Protein AF-A0AAD9N541-F1 (afdb_monomer)

Mean predicted aligned error: 19.34 Å

Solvent-accessible surface area (backbone atoms only — not comparable to full-atom values): 17082 Å² total; per-residue (Å²): 142,78,88,78,78,79,75,79,78,73,80,80,77,72,78,78,79,75,81,72,79,70,76,77,74,76,75,70,77,71,76,76,74,81,72,77,86,67,66,79,88,70,63,80,90,62,65,78,83,82,68,76,91,78,82,87,81,76,85,66,78,51,77,50,99,81,79,49,85,47,84,71,78,71,86,84,58,98,68,83,70,97,59,83,75,56,67,65,58,56,51,49,50,51,46,53,57,47,53,36,58,74,70,66,59,82,69,97,60,98,43,72,70,60,51,48,55,53,51,53,53,49,49,58,48,42,69,72,38,69,94,53,23,70,61,53,51,51,55,50,48,55,54,52,52,51,53,51,50,52,51,50,54,55,58,59,49,50,60,54,53,52,51,49,53,52,53,49,53,52,49,52,52,51,52,51,53,51,53,53,49,52,55,50,52,52,52,53,52,50,54,51,50,52,53,51,52,52,50,52,53,51,54,50,51,54,48,54,53,51,53,52,50,51,51,51,52,51,52,53,51,51,51,54,52,50,52,55,48,52,51,49,52,52,51,51,51,49,52,50,52,51,51,53,51,50,50,54,50,49,52,51,50,51,52,52,51,51,53,55,47,50,56,52,49,66,74,64,39,74,67,63,59,57,74,75,57,126

Secondary structure (DSSP, 8-state):
--------PPP----------------------------TTSSGGGS---S-S--------EEPTTS-EEPPPGGGS----SSPPPHHHHHHHHHHHHHHHHTT--S-S--HHHHHHHHHHHHHHHHH-TTTHHHHHHHHHHHHHHHHHHHHHHHHHHHHHHHHHHHHHHHHHHHHHHHHHHHHHHHHHHHHHHHHHHHHHHHHHHHHHHHHHHHHHHHHHHHHHHHHHHHHHHHHHHHHHHHHHHHHHHHHHHHHHHHHHHHHHHHH-TTHHHHS--

pLDDT: mean 74.96, std 24.14, range [30.0, 98.56]

Radius of gyration: 66.93 Å; Cα contacts (8 Å, |Δi|>4): 40; chains: 1; bounding box: 133×37×188 Å

Structure (mmCIF, N/CA/C/O backbone):
data_AF-A0AAD9N541-F1
#
_entry.id   AF-A0AAD9N541-F1
#
loop_
_atom_site.group_PDB
_atom_site.id
_atom_site.type_symbol
_atom_site.label_atom_id
_atom_site.label_alt_id
_atom_site.label_comp_id
_atom_site.label_asym_id
_atom_site.label_entity_id
_atom_site.label_seq_id
_atom_site.pdbx_PDB_ins_code
_atom_site.Cartn_x
_atom_site.Cartn_y
_atom_site.Cartn_z
_atom_site.occupancy
_atom_site.B_iso_or_equiv
_atom_site.auth_seq_id
_atom_site.auth_comp_id
_atom_site.auth_asym_id
_atom_site.auth_atom_id
_atom_site.pdbx_PDB_model_num
ATOM 1 N N . MET A 1 1 ? 26.185 -13.182 -30.820 1.00 44.12 1 MET A N 1
ATOM 2 C CA . MET A 1 1 ? 26.029 -14.025 -29.612 1.00 44.12 1 MET A CA 1
ATOM 3 C C . MET A 1 1 ? 26.556 -13.253 -28.412 1.00 44.12 1 MET A C 1
ATOM 5 O O . MET A 1 1 ? 27.762 -13.201 -28.233 1.00 44.12 1 MET A O 1
ATOM 9 N N . SER A 1 2 ? 25.691 -12.599 -27.634 1.00 40.66 2 SER A N 1
ATOM 10 C CA . SER A 1 2 ? 26.110 -11.902 -26.411 1.00 40.66 2 SER A CA 1
ATOM 11 C C . SER A 1 2 ? 25.122 -12.240 -25.301 1.00 40.66 2 SER A C 1
ATOM 13 O O . SER A 1 2 ? 23.935 -11.932 -25.396 1.00 40.66 2 SER A O 1
ATOM 15 N N . GLN A 1 3 ? 25.595 -12.999 -24.313 1.00 42.50 3 GLN A N 1
ATOM 16 C CA . GLN A 1 3 ? 24.794 -13.505 -23.205 1.00 42.50 3 GLN A CA 1
ATOM 17 C C . GLN A 1 3 ? 24.546 -12.376 -22.200 1.00 42.50 3 GLN A C 1
ATOM 19 O O . GLN A 1 3 ? 25.386 -12.088 -21.350 1.00 42.50 3 GLN A O 1
ATOM 24 N N . PHE A 1 4 ? 23.373 -11.747 -22.271 1.00 42.41 4 PHE A N 1
ATOM 25 C CA . PHE A 1 4 ? 22.875 -10.922 -21.174 1.00 42.41 4 PHE A CA 1
ATOM 26 C C . PHE A 1 4 ? 22.402 -11.840 -20.044 1.00 42.41 4 PHE A C 1
ATOM 28 O O . PHE A 1 4 ? 21.334 -12.449 -20.102 1.00 42.41 4 PHE A O 1
ATOM 35 N N . GLY A 1 5 ? 23.239 -11.961 -19.014 1.00 41.56 5 GLY A N 1
ATOM 36 C CA . GLY A 1 5 ? 22.925 -12.686 -17.791 1.00 41.56 5 GLY A CA 1
ATOM 37 C C . GLY A 1 5 ? 21.715 -12.073 -17.089 1.00 41.56 5 GLY A C 1
ATOM 38 O O . GLY A 1 5 ? 21.820 -11.040 -16.427 1.00 41.56 5 GLY A O 1
ATOM 39 N N . MET A 1 6 ? 20.565 -12.738 -17.205 1.00 40.94 6 MET A N 1
ATOM 40 C CA . MET A 1 6 ? 19.389 -12.466 -16.388 1.00 40.94 6 MET A CA 1
ATOM 41 C C . MET A 1 6 ? 19.711 -12.773 -14.923 1.00 40.94 6 MET A C 1
ATOM 43 O O . MET A 1 6 ? 19.681 -13.921 -14.476 1.00 40.94 6 MET A O 1
ATOM 47 N N . LYS A 1 7 ? 20.017 -11.732 -14.148 1.00 50.56 7 LYS A N 1
ATOM 48 C CA . LYS A 1 7 ? 20.034 -11.818 -12.687 1.00 50.56 7 LYS A CA 1
ATOM 49 C C . LYS A 1 7 ? 18.595 -12.060 -12.226 1.00 50.56 7 LYS A C 1
ATOM 51 O O . LYS A 1 7 ? 17.776 -11.147 -12.247 1.00 50.56 7 LYS A O 1
ATOM 56 N N . LYS A 1 8 ? 18.287 -13.302 -11.830 1.00 48.09 8 LYS A N 1
ATOM 57 C CA . LYS A 1 8 ? 17.043 -13.662 -11.131 1.00 48.09 8 LYS A CA 1
ATOM 58 C C . LYS A 1 8 ? 16.878 -12.738 -9.923 1.00 48.09 8 LYS A C 1
ATOM 60 O O . LYS A 1 8 ? 17.626 -12.847 -8.951 1.00 48.09 8 LYS A O 1
ATOM 65 N N . LEU A 1 9 ? 15.905 -11.833 -9.999 1.00 42.62 9 LEU A N 1
ATOM 66 C CA . LEU A 1 9 ? 15.431 -11.067 -8.854 1.00 42.62 9 LEU A CA 1
ATOM 67 C C . LEU A 1 9 ? 14.933 -12.070 -7.812 1.00 42.62 9 LEU A C 1
ATOM 69 O O . LEU A 1 9 ? 14.036 -12.871 -8.082 1.00 42.62 9 LEU A O 1
ATOM 73 N N . ARG A 1 10 ? 15.570 -12.076 -6.638 1.00 43.19 10 ARG A N 1
ATOM 74 C CA . ARG A 1 10 ? 15.061 -12.829 -5.492 1.00 43.19 10 ARG A CA 1
ATOM 75 C C . ARG A 1 10 ? 13.715 -12.216 -5.101 1.00 43.19 10 ARG A C 1
ATOM 77 O O . ARG A 1 10 ? 13.631 -10.988 -5.046 1.00 43.19 10 ARG A O 1
ATOM 84 N N . PRO A 1 11 ? 12.690 -13.024 -4.799 1.00 40.84 11 PRO A N 1
ATOM 85 C CA . PRO A 1 11 ? 11.483 -12.495 -4.193 1.00 40.84 11 PRO A CA 1
ATOM 86 C C . PRO A 1 11 ? 11.878 -11.862 -2.857 1.00 40.84 11 PRO A C 1
ATOM 88 O O . PRO A 1 11 ? 12.484 -12.513 -2.002 1.00 40.84 11 PRO A O 1
ATOM 91 N N . VAL A 1 12 ? 11.585 -10.570 -2.701 1.00 43.41 12 VAL A N 1
ATOM 92 C CA . VAL A 1 12 ? 11.635 -9.912 -1.398 1.00 43.41 12 VAL A CA 1
ATOM 93 C C . VAL A 1 12 ? 10.582 -10.611 -0.552 1.00 43.41 12 VAL A C 1
ATOM 95 O O . VAL A 1 12 ? 9.385 -10.470 -0.779 1.00 43.41 12 VAL A O 1
ATOM 98 N N . SER A 1 13 ? 11.063 -11.449 0.360 1.00 37.09 13 SER A N 1
ATOM 99 C CA . SER A 1 13 ? 10.275 -12.112 1.386 1.00 37.09 13 SER A CA 1
ATOM 100 C C . SER A 1 13 ? 9.495 -11.049 2.151 1.00 37.09 13 SER A C 1
ATOM 102 O O . SER A 1 13 ? 10.064 -10.349 2.988 1.00 37.09 13 SER A O 1
ATOM 104 N N . CYS A 1 14 ? 8.198 -10.926 1.870 1.00 38.44 14 CYS A N 1
ATOM 105 C CA . CYS A 1 14 ? 7.282 -10.221 2.752 1.00 38.44 14 CYS A CA 1
ATOM 106 C C . CYS A 1 14 ? 7.421 -10.844 4.149 1.00 38.44 14 CYS A C 1
ATOM 108 O O . CYS A 1 14 ? 7.335 -12.072 4.263 1.00 38.44 14 CYS A O 1
ATOM 110 N N . PRO A 1 15 ? 7.650 -10.061 5.215 1.00 39.31 15 PRO A N 1
ATOM 111 C CA . PRO A 1 15 ? 7.493 -10.601 6.548 1.00 39.31 15 PRO A CA 1
ATOM 112 C C . PRO A 1 15 ? 6.027 -11.008 6.659 1.00 39.31 15 PRO A C 1
ATOM 114 O O . PRO A 1 15 ? 5.133 -10.178 6.500 1.00 39.31 15 PRO A O 1
ATOM 117 N N . ALA A 1 16 ? 5.781 -12.303 6.851 1.00 35.75 16 ALA A N 1
ATOM 118 C CA . ALA A 1 16 ? 4.464 -12.798 7.189 1.00 35.75 16 ALA A CA 1
ATOM 119 C C . ALA A 1 16 ? 4.023 -12.049 8.448 1.00 35.75 16 ALA A C 1
ATOM 121 O O . ALA A 1 16 ? 4.534 -12.300 9.542 1.00 35.75 16 ALA A O 1
ATOM 122 N N . SER A 1 17 ? 3.115 -11.088 8.286 1.00 35.12 17 SER A N 1
ATOM 123 C CA . SER A 1 17 ? 2.417 -10.449 9.389 1.00 35.12 17 SER A CA 1
ATOM 124 C C . SER A 1 17 ? 1.568 -11.543 10.018 1.00 35.12 17 SER A C 1
ATOM 126 O O . SER A 1 17 ? 0.424 -11.777 9.636 1.00 35.12 17 SER A O 1
ATOM 128 N N . SER A 1 18 ? 2.167 -12.282 10.951 1.00 33.25 18 SER A N 1
ATOM 129 C CA . SER A 1 18 ? 1.434 -13.103 11.893 1.00 33.25 18 SER A CA 1
ATOM 130 C C . SER A 1 18 ? 0.545 -12.135 12.659 1.00 33.25 18 SER A C 1
ATOM 132 O O . SER A 1 18 ? 0.979 -11.482 13.609 1.00 33.25 18 SER A O 1
ATOM 134 N N . VAL A 1 19 ? -0.698 -11.991 12.198 1.00 34.59 19 VAL A N 1
ATOM 135 C CA . VAL A 1 19 ? -1.784 -11.441 12.998 1.00 34.59 19 VAL A CA 1
ATOM 136 C C . VAL A 1 19 ? -1.990 -12.455 14.108 1.00 34.59 19 VAL A C 1
ATOM 138 O O . VAL A 1 19 ? -2.788 -13.384 14.023 1.00 34.59 19 VAL A O 1
ATOM 141 N N . ARG A 1 20 ? -1.157 -12.323 15.137 1.00 30.00 20 ARG A N 1
ATOM 142 C CA . ARG A 1 20 ? -1.325 -12.997 16.404 1.00 30.00 20 ARG A CA 1
ATOM 143 C C . ARG A 1 20 ? -2.554 -12.341 17.004 1.00 30.00 20 ARG A C 1
ATOM 145 O O . ARG A 1 20 ? -2.455 -11.281 17.618 1.00 30.00 20 ARG A O 1
ATOM 152 N N . THR A 1 21 ? -3.713 -12.948 16.784 1.00 35.91 21 THR A N 1
ATOM 153 C CA . THR A 1 21 ? -4.884 -12.759 17.629 1.00 35.91 21 THR A CA 1
ATOM 154 C C . THR A 1 21 ? -4.437 -13.081 19.048 1.00 35.91 21 THR A C 1
ATOM 156 O O . THR A 1 21 ? -4.446 -14.224 19.500 1.00 35.91 21 THR A O 1
ATOM 159 N N . ARG A 1 22 ? -3.951 -12.059 19.760 1.00 31.31 22 ARG A N 1
ATOM 160 C CA . ARG A 1 22 ? -3.910 -12.082 21.211 1.00 31.31 22 ARG A CA 1
ATOM 161 C C . ARG A 1 22 ? -5.372 -12.113 21.609 1.00 31.31 22 ARG A C 1
ATOM 163 O O . ARG A 1 22 ? -6.028 -11.078 21.650 1.00 31.31 22 ARG A O 1
ATOM 170 N N . ALA A 1 23 ? -5.878 -13.320 21.842 1.00 33.66 23 ALA A N 1
ATOM 171 C CA . ALA A 1 23 ? -6.981 -13.508 22.755 1.00 33.66 23 ALA A CA 1
ATOM 172 C C . ALA A 1 23 ? -6.584 -12.742 24.019 1.00 33.66 23 ALA A C 1
ATOM 174 O O . ALA A 1 23 ? -5.661 -13.134 24.734 1.00 33.66 23 ALA A O 1
ATOM 175 N N . SER A 1 24 ? -7.184 -11.566 24.190 1.00 36.06 24 SER A N 1
ATOM 176 C CA . SER A 1 24 ? -7.081 -10.774 25.399 1.00 36.06 24 SER A CA 1
ATOM 177 C C . SER A 1 24 ? -7.848 -11.551 26.452 1.00 36.06 24 SER A C 1
ATOM 179 O O . SER A 1 24 ? -9.031 -11.321 26.688 1.00 36.06 24 SER A O 1
ATOM 181 N N . THR A 1 25 ? -7.187 -12.545 27.039 1.00 35.88 25 THR A N 1
ATOM 182 C CA . THR A 1 25 ? -7.547 -13.048 28.351 1.00 35.88 25 THR A CA 1
ATOM 183 C C . THR A 1 25 ? -7.360 -11.864 29.279 1.00 35.88 25 THR A C 1
ATOM 185 O O . THR A 1 25 ? -6.261 -11.593 29.759 1.00 35.88 25 THR A O 1
ATOM 188 N N . TYR A 1 26 ? -8.438 -11.103 29.467 1.00 40.72 26 TYR A N 1
ATOM 189 C CA . TYR A 1 26 ? -8.585 -10.226 30.610 1.00 40.72 26 TYR A CA 1
ATOM 190 C C . TYR A 1 26 ? -8.372 -11.115 31.829 1.00 40.72 26 TYR A C 1
ATOM 192 O O . TYR A 1 26 ? -9.242 -11.891 32.224 1.00 40.72 26 TYR A O 1
ATOM 200 N N . GLY A 1 27 ? -7.148 -11.084 32.349 1.00 34.09 27 GLY A N 1
ATOM 201 C CA . GLY A 1 27 ? -6.817 -11.650 33.634 1.00 34.09 27 GLY A CA 1
ATOM 202 C C . GLY A 1 27 ? -7.559 -10.820 34.658 1.00 34.09 27 GLY A C 1
ATOM 203 O O . GLY A 1 27 ? -7.019 -9.849 35.174 1.00 34.09 27 GLY A O 1
ATOM 204 N N . TYR A 1 28 ? -8.811 -11.181 34.923 1.00 38.12 28 TYR A N 1
ATOM 205 C CA . TYR A 1 28 ? -9.426 -10.851 36.190 1.00 38.12 28 TYR A CA 1
ATOM 206 C C . TYR A 1 28 ? -8.468 -11.384 37.250 1.00 38.12 28 TYR A C 1
ATOM 208 O O . TYR A 1 28 ? -8.253 -12.597 37.344 1.00 38.12 28 TYR A O 1
ATOM 216 N N . SER A 1 29 ? -7.825 -10.476 37.985 1.00 43.06 29 SER A N 1
ATOM 217 C CA . SER A 1 29 ? -7.093 -10.831 39.191 1.00 43.06 29 SER A CA 1
ATOM 218 C C . SER A 1 29 ? -8.030 -11.692 40.022 1.00 43.06 29 SER A C 1
ATOM 220 O O . SER A 1 29 ? -9.082 -11.220 40.456 1.00 43.06 29 SER A O 1
ATOM 222 N N . LYS A 1 30 ? -7.691 -12.979 40.176 1.00 44.50 30 LYS A N 1
ATOM 223 C CA . LYS A 1 30 ? -8.394 -13.860 41.106 1.00 44.50 30 LYS A CA 1
ATOM 224 C C . LYS A 1 30 ? -8.482 -13.097 42.427 1.00 44.50 30 LYS A C 1
ATOM 226 O O . LYS A 1 30 ? -7.423 -12.668 42.896 1.00 44.50 30 LYS A O 1
ATOM 231 N N . PRO A 1 31 ? -9.674 -12.909 43.021 1.00 46.62 31 PRO A N 1
ATOM 2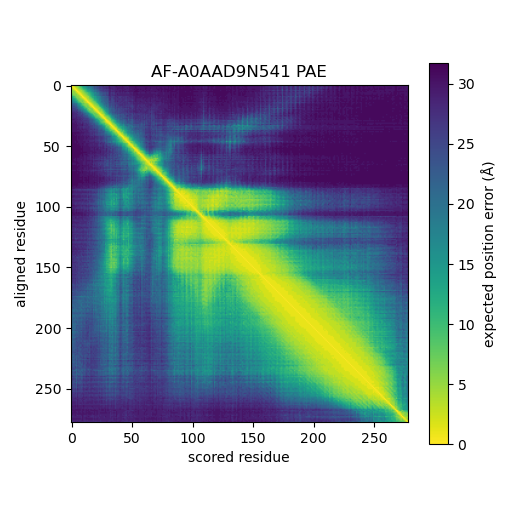32 C CA . PRO A 1 31 ? -9.745 -12.355 44.358 1.00 46.62 31 PRO A CA 1
ATOM 233 C C . PRO A 1 31 ? -8.862 -13.243 45.231 1.00 46.62 31 PRO A C 1
ATOM 235 O O . PRO A 1 31 ? -9.048 -14.468 45.287 1.00 46.62 31 PRO A O 1
ATOM 238 N N . GLY A 1 32 ? -7.814 -12.635 45.795 1.00 47.78 32 GLY A N 1
ATOM 239 C CA . GLY A 1 32 ? -6.946 -13.295 46.754 1.00 47.78 32 GLY A CA 1
ATOM 240 C C . GLY A 1 32 ? -7.868 -13.910 47.785 1.00 47.78 32 GLY A C 1
ATOM 241 O O . GLY A 1 32 ? -8.657 -13.195 48.399 1.00 47.78 32 GLY A O 1
ATOM 242 N N . HIS A 1 33 ? -7.873 -15.241 47.863 1.00 48.88 33 HIS A N 1
ATOM 243 C CA . HIS A 1 33 ? -8.741 -15.938 48.794 1.00 48.88 33 HIS A CA 1
ATOM 244 C C . HIS A 1 33 ? -8.412 -15.377 50.169 1.00 48.88 33 HIS A C 1
ATOM 246 O O . HIS A 1 33 ? -7.276 -15.516 50.631 1.00 48.88 33 HIS A O 1
ATOM 252 N N . LEU A 1 34 ? -9.386 -14.707 50.786 1.00 45.31 34 LEU A N 1
ATOM 253 C CA . LEU A 1 34 ? -9.361 -14.437 52.209 1.00 45.31 34 LEU A CA 1
ATOM 254 C C . LEU A 1 34 ? -9.122 -15.802 52.852 1.00 45.31 34 LEU A C 1
ATOM 256 O O . LEU A 1 34 ? -9.994 -16.664 52.822 1.00 45.31 34 LEU A O 1
ATOM 260 N N . LYS A 1 35 ? -7.903 -16.048 53.333 1.00 49.72 35 LYS A N 1
ATOM 261 C CA . LYS A 1 35 ? -7.670 -17.087 54.324 1.00 49.72 35 LYS A CA 1
ATOM 262 C C . LYS A 1 35 ? -8.138 -16.439 55.614 1.00 49.72 35 LYS A C 1
ATOM 264 O O . LYS A 1 35 ? -7.408 -15.582 56.115 1.00 49.72 35 LYS A O 1
ATOM 269 N N . PRO A 1 36 ? -9.348 -16.731 56.115 1.00 45.41 36 PRO A N 1
ATOM 270 C CA . PRO A 1 36 ? -9.697 -16.226 57.420 1.00 45.41 36 PRO A CA 1
ATOM 271 C C . PRO A 1 36 ? -8.675 -16.833 58.384 1.00 45.41 36 PRO A C 1
ATOM 273 O O . PRO A 1 36 ? -8.546 -18.055 58.475 1.00 45.41 36 PRO A O 1
ATOM 276 N N . TYR A 1 37 ? -7.891 -15.990 59.054 1.00 41.69 37 TYR A N 1
ATOM 277 C CA . TYR A 1 37 ? -7.137 -16.412 60.227 1.00 41.69 37 TYR A CA 1
ATOM 278 C C . TYR A 1 37 ? -8.171 -16.630 61.337 1.00 41.69 37 TYR A C 1
ATOM 280 O O . TYR A 1 37 ? -8.387 -15.784 62.197 1.00 41.69 37 TYR A O 1
ATOM 288 N N . LEU A 1 38 ? -8.926 -17.722 61.220 1.00 44.47 38 LEU A N 1
ATOM 289 C CA . LEU A 1 38 ? -9.794 -18.219 62.270 1.00 44.47 38 LEU A CA 1
ATOM 290 C C . LEU A 1 38 ? -8.908 -19.077 63.152 1.00 44.47 38 LEU A C 1
ATOM 292 O O . LEU A 1 38 ? -8.668 -20.252 62.862 1.00 44.47 38 LEU A O 1
ATOM 296 N N . ASP A 1 39 ? -8.412 -18.461 64.218 1.00 40.69 39 ASP A N 1
ATOM 297 C CA . ASP A 1 39 ? -7.888 -19.179 65.368 1.00 40.69 39 ASP A CA 1
ATOM 298 C C . ASP A 1 39 ? -9.052 -19.986 65.969 1.00 40.69 39 ASP A C 1
ATOM 300 O O . ASP A 1 39 ? -9.820 -19.529 66.815 1.00 40.69 39 ASP A O 1
ATOM 304 N N . SER A 1 40 ? -9.277 -21.173 65.403 1.00 45.25 40 SER A N 1
ATOM 305 C CA . SER A 1 40 ? -10.478 -21.984 65.627 1.00 45.25 40 SER A CA 1
ATOM 306 C C . SER A 1 40 ? -10.530 -22.567 67.045 1.00 45.25 40 SER A C 1
ATOM 308 O O . SER A 1 40 ? -11.517 -23.194 67.412 1.00 45.25 40 SER A O 1
ATOM 310 N N . SER A 1 41 ? -9.500 -22.341 67.869 1.00 43.84 41 SER A N 1
ATOM 311 C CA . SER A 1 41 ? -9.488 -22.723 69.284 1.00 43.84 41 SER A CA 1
ATOM 312 C C . SER A 1 41 ? -10.053 -21.665 70.234 1.00 43.84 41 SER A C 1
ATOM 314 O O . SER A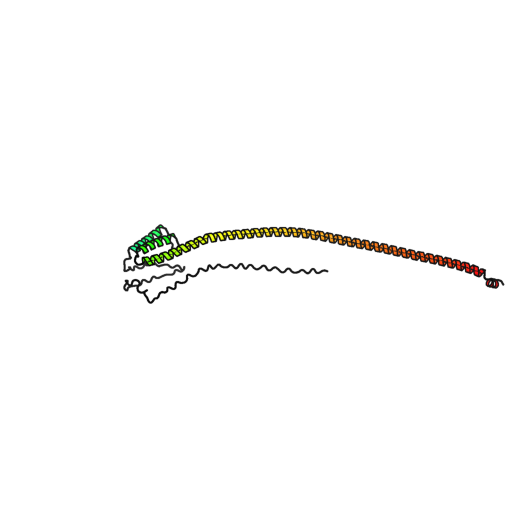 1 41 ? -10.251 -21.964 71.410 1.00 43.84 41 SER A O 1
ATOM 316 N N . ALA A 1 42 ? -10.343 -20.448 69.766 1.00 47.81 42 ALA A N 1
ATOM 317 C CA . ALA A 1 42 ? -10.813 -19.369 70.629 1.00 47.81 42 ALA A CA 1
ATOM 318 C C . ALA A 1 42 ? -12.074 -18.690 70.072 1.00 47.81 42 ALA A C 1
ATOM 320 O O . ALA A 1 42 ? -12.036 -17.572 69.572 1.00 47.81 42 ALA A O 1
ATOM 321 N N . GLY A 1 43 ? -13.231 -19.341 70.234 1.00 45.75 43 GLY A N 1
ATOM 322 C CA . GLY A 1 43 ? -14.475 -18.587 70.444 1.00 45.75 43 GLY A CA 1
ATOM 323 C C . GLY A 1 43 ? -15.536 -18.571 69.342 1.00 45.75 43 GLY A C 1
ATOM 324 O O . GLY A 1 43 ? -16.474 -17.791 69.477 1.00 45.75 43 GLY A O 1
ATOM 325 N N . LEU A 1 44 ? -15.485 -19.436 68.320 1.00 44.03 44 LEU A N 1
ATOM 326 C CA . LEU A 1 44 ? -16.658 -19.632 67.443 1.00 44.03 44 LEU A CA 1
ATOM 327 C C . LEU A 1 44 ? -17.789 -20.434 68.119 1.00 44.03 44 LEU A C 1
ATOM 329 O O . LEU A 1 44 ? -18.948 -20.295 67.747 1.00 44.03 44 LEU A O 1
ATOM 333 N N . ASP A 1 45 ? -17.466 -21.195 69.168 1.00 47.09 45 ASP A N 1
ATOM 334 C CA . ASP A 1 45 ? -18.407 -22.002 69.966 1.00 47.09 45 ASP A CA 1
ATOM 335 C C . ASP A 1 45 ? -19.231 -21.186 70.987 1.00 47.09 45 ASP A C 1
ATOM 337 O O . ASP A 1 45 ? -19.928 -21.737 71.837 1.00 47.09 45 ASP A O 1
ATOM 341 N N . LYS A 1 46 ? -19.135 -19.850 70.956 1.00 52.09 46 LYS A N 1
ATOM 342 C CA . LYS A 1 46 ? -19.808 -18.950 71.914 1.00 52.09 46 LYS A CA 1
ATOM 343 C C . LYS A 1 46 ? -20.598 -17.832 71.231 1.00 52.09 46 LYS A C 1
ATOM 345 O O . LYS A 1 46 ? -20.761 -16.750 71.789 1.00 52.09 46 LYS A O 1
ATOM 350 N N . TRP A 1 47 ? -21.112 -18.099 70.035 1.00 39.53 47 TRP A N 1
ATOM 351 C CA . TRP A 1 47 ? -22.124 -17.272 69.372 1.00 39.53 47 TRP A CA 1
ATOM 352 C C . TRP A 1 47 ? -23.522 -17.815 69.720 1.00 39.53 47 TRP A C 1
ATOM 354 O O . TRP A 1 47 ? -23.707 -19.028 69.728 1.00 39.53 47 TRP A O 1
ATOM 364 N N . PRO A 1 48 ? -24.497 -16.955 70.060 1.00 43.28 48 PRO A N 1
ATOM 365 C CA . PRO A 1 48 ? -25.025 -16.975 71.427 1.00 43.28 48 PRO A CA 1
ATOM 366 C C . PRO A 1 48 ? -25.540 -18.373 71.840 1.00 43.28 48 PRO A C 1
ATOM 368 O O . PRO A 1 48 ? -26.516 -18.886 71.296 1.00 43.28 48 PRO A O 1
ATOM 371 N N . ALA A 1 49 ? -24.921 -18.956 72.866 1.00 37.88 49 ALA A N 1
ATOM 372 C CA . ALA A 1 49 ? -25.278 -20.244 73.465 1.00 37.88 49 ALA A CA 1
ATOM 373 C C . ALA A 1 49 ? -26.572 -20.186 74.310 1.00 37.88 49 ALA A C 1
ATOM 375 O O . ALA A 1 49 ? -26.634 -20.724 75.411 1.00 37.88 49 ALA A O 1
ATOM 376 N N . ASN A 1 50 ? -27.616 -19.537 73.788 1.00 44.72 50 ASN A N 1
ATOM 377 C CA . ASN A 1 50 ? -28.953 -19.501 74.378 1.00 44.72 50 ASN A CA 1
ATOM 378 C C . ASN A 1 50 ? -29.965 -20.196 73.455 1.00 44.72 50 ASN A C 1
ATOM 380 O O . ASN A 1 50 ? -31.078 -19.718 73.272 1.00 44.72 50 ASN A O 1
ATOM 384 N N . ILE A 1 51 ? -29.583 -21.320 72.853 1.00 41.53 51 ILE A N 1
ATOM 385 C CA . ILE A 1 51 ? -30.527 -22.310 72.332 1.00 41.53 51 ILE A CA 1
ATOM 386 C C . ILE A 1 51 ? -30.039 -23.637 72.891 1.00 41.53 51 ILE A C 1
ATOM 388 O O . ILE A 1 51 ? -29.138 -24.276 72.351 1.00 41.53 51 ILE A O 1
ATOM 392 N N . GLY A 1 52 ? -30.568 -23.990 74.061 1.00 39.06 52 GLY A N 1
ATOM 393 C CA . GLY A 1 52 ? -30.373 -25.315 74.621 1.00 39.06 52 GLY A CA 1
ATOM 394 C C . GLY A 1 52 ? -30.779 -26.353 73.581 1.00 39.06 52 GLY A C 1
ATOM 395 O O . GLY A 1 52 ? -31.836 -26.224 72.971 1.00 39.06 52 GLY A O 1
ATOM 396 N N . VAL A 1 53 ? -29.887 -27.322 73.360 1.00 41.78 53 VAL A N 1
ATOM 397 C CA . VAL A 1 53 ? -30.181 -28.721 73.031 1.00 41.78 53 VAL A CA 1
ATOM 398 C C . VAL A 1 53 ? -31.593 -28.905 72.469 1.00 41.78 53 VAL A C 1
ATOM 400 O O . VAL A 1 53 ? -32.485 -29.060 73.278 1.00 41.78 53 VAL A O 1
ATOM 403 N N . HIS A 1 54 ? -31.804 -28.840 71.145 1.00 40.69 54 HIS A N 1
ATOM 404 C CA . HIS A 1 54 ? -32.799 -29.621 70.378 1.00 40.69 54 HIS A CA 1
ATOM 405 C C . HIS A 1 54 ? -32.817 -29.197 68.890 1.00 40.69 54 HIS A C 1
ATOM 407 O O . HIS A 1 54 ? -33.265 -28.111 68.548 1.00 40.69 54 HIS A O 1
ATOM 413 N N . GLY A 1 55 ? -32.386 -30.111 68.008 1.00 36.56 55 GLY A N 1
ATOM 414 C CA . GLY A 1 55 ? -32.787 -30.189 66.594 1.00 36.56 55 GLY A CA 1
ATOM 415 C C . GLY A 1 55 ? -32.181 -29.168 65.622 1.00 36.56 55 GLY A C 1
ATOM 416 O O . GLY A 1 55 ? -32.733 -28.097 65.420 1.00 36.56 55 GLY A O 1
ATOM 417 N N . ILE A 1 56 ? -31.115 -29.556 64.922 1.00 38.44 56 ILE A N 1
ATOM 418 C CA . ILE A 1 56 ? -30.623 -28.871 63.715 1.00 38.44 56 ILE A CA 1
ATOM 419 C C . ILE A 1 56 ? -31.635 -29.108 62.569 1.00 38.44 56 ILE A C 1
ATOM 421 O O . ILE A 1 56 ? -31.820 -30.271 62.197 1.00 38.44 56 ILE A O 1
ATOM 425 N N . PRO A 1 57 ? -32.282 -28.088 61.967 1.00 42.03 57 PRO A N 1
ATOM 426 C CA . PRO A 1 57 ? -32.811 -28.218 60.616 1.00 42.03 57 PRO A CA 1
ATOM 427 C C . PRO A 1 57 ? -31.640 -28.079 59.634 1.00 42.03 57 PRO A C 1
ATOM 429 O O . PRO A 1 57 ? -30.939 -27.069 59.599 1.00 42.03 57 PRO A O 1
ATOM 432 N N . ALA A 1 58 ? -31.373 -29.136 58.872 1.00 38.53 58 ALA A N 1
ATOM 433 C CA . ALA A 1 58 ? -30.392 -29.101 57.801 1.00 38.53 58 ALA A CA 1
ATOM 434 C C . ALA A 1 58 ? -30.963 -28.285 56.629 1.00 38.53 58 ALA A C 1
ATOM 436 O O . ALA A 1 58 ? -31.824 -28.775 55.899 1.00 38.53 58 ALA A O 1
ATOM 437 N N . LEU A 1 59 ? -30.469 -27.057 56.436 1.00 43.34 59 LEU A N 1
ATOM 438 C CA . LEU A 1 59 ? -30.621 -26.317 55.180 1.00 43.34 59 LEU A CA 1
ATOM 439 C C . LEU A 1 59 ? -30.080 -27.197 54.049 1.00 43.34 59 LEU A C 1
ATOM 441 O O . LEU A 1 59 ? -28.871 -27.362 53.889 1.00 43.34 59 LEU A O 1
ATOM 445 N N . THR A 1 60 ? -30.982 -27.820 53.297 1.00 44.47 60 THR A N 1
ATOM 446 C CA . THR A 1 60 ? -30.605 -28.725 52.215 1.00 44.47 60 THR A CA 1
ATOM 447 C C . THR A 1 60 ? -30.495 -27.896 50.941 1.00 44.47 60 THR A C 1
ATOM 449 O O . THR A 1 60 ? -31.498 -27.560 50.318 1.00 44.47 60 THR A O 1
ATOM 452 N N . LEU A 1 61 ? -29.269 -27.513 50.574 1.00 43.72 61 LEU A N 1
ATOM 453 C CA . LEU A 1 61 ? -28.991 -26.886 49.283 1.00 43.72 61 LEU A CA 1
ATOM 454 C C . LEU A 1 61 ? -29.125 -27.940 48.175 1.00 43.72 61 LEU A C 1
ATOM 456 O O . LEU A 1 61 ? -28.323 -28.870 48.098 1.00 43.72 61 LEU A O 1
ATOM 460 N N . GLY A 1 62 ? -30.123 -27.779 47.308 1.00 46.56 62 GLY A N 1
ATOM 461 C CA . GLY A 1 62 ? -30.246 -28.542 46.069 1.00 46.56 62 GLY A CA 1
ATOM 462 C C . GLY A 1 62 ? -29.631 -27.774 44.901 1.00 46.56 62 GLY A C 1
ATOM 463 O O . GLY A 1 62 ? -29.977 -26.616 44.674 1.00 46.56 62 GLY A O 1
ATOM 464 N N . MET A 1 63 ? -28.727 -28.412 44.154 1.00 34.31 63 MET A N 1
ATOM 465 C CA . MET A 1 63 ? -28.277 -27.908 42.855 1.00 34.31 63 MET A CA 1
ATOM 466 C C . MET A 1 63 ? -29.223 -28.405 41.765 1.00 34.31 63 MET A C 1
ATOM 468 O O . MET A 1 63 ? -29.484 -29.604 41.668 1.00 34.31 63 MET A O 1
ATOM 472 N N . THR A 1 64 ? -29.714 -27.493 40.932 1.00 53.25 64 THR A N 1
ATOM 473 C CA . THR A 1 64 ? -30.412 -27.851 39.692 1.00 53.25 64 THR A CA 1
ATOM 474 C C . THR A 1 64 ? -29.388 -28.125 38.583 1.00 53.25 64 THR A C 1
ATOM 476 O O . THR A 1 64 ? -28.215 -27.753 38.704 1.00 53.25 64 THR A O 1
ATOM 479 N N . SER A 1 65 ? -29.804 -28.790 37.500 1.00 50.97 65 SER A N 1
ATOM 480 C CA . SER A 1 65 ? -28.942 -29.160 36.359 1.00 50.97 65 SER A CA 1
ATOM 481 C C . SER A 1 65 ? -28.236 -27.978 35.686 1.00 50.97 65 SER A C 1
ATOM 483 O O . SER A 1 65 ? -27.270 -28.184 34.958 1.00 50.97 65 SER A O 1
ATOM 485 N N . ASP A 1 66 ? -28.679 -26.753 35.974 1.00 51.34 66 ASP A N 1
ATOM 486 C CA . ASP A 1 66 ? -28.260 -25.530 35.290 1.00 51.34 66 ASP A CA 1
ATOM 487 C C . ASP A 1 66 ? -27.289 -24.687 36.141 1.00 51.34 66 ASP A C 1
ATOM 489 O O . ASP A 1 66 ? -27.113 -23.491 35.915 1.00 51.34 66 ASP A O 1
ATOM 493 N N . HIS A 1 67 ? -26.649 -25.296 37.148 1.00 46.19 67 HIS A N 1
ATOM 494 C CA . HIS A 1 67 ? -25.697 -24.649 38.066 1.00 46.19 67 HIS A CA 1
ATOM 495 C C . HIS A 1 67 ? -26.246 -23.421 38.825 1.00 46.19 67 HIS A C 1
ATOM 497 O O . HIS A 1 67 ? -25.469 -22.635 39.372 1.00 46.19 67 HIS A O 1
ATOM 503 N N . GLN A 1 68 ? -27.569 -23.265 38.924 1.00 38.44 68 GLN A N 1
ATOM 504 C CA . GLN A 1 68 ? -28.196 -22.268 39.791 1.00 38.44 68 GLN A CA 1
ATOM 505 C C . GLN A 1 68 ? -28.430 -22.827 41.199 1.00 38.44 68 GLN A C 1
ATOM 507 O O . GLN A 1 68 ? -28.976 -23.916 41.381 1.00 38.44 68 GLN A O 1
ATOM 512 N N . LEU A 1 69 ? -28.019 -22.043 42.199 1.00 38.09 69 LEU A N 1
ATOM 513 C CA . LEU A 1 69 ? -28.286 -22.283 43.615 1.00 38.09 69 LEU A CA 1
ATOM 514 C C . LEU A 1 69 ? -29.688 -21.775 43.956 1.00 38.09 69 LEU A C 1
ATOM 516 O O . LEU A 1 69 ? -29.922 -20.567 43.974 1.00 38.09 69 LEU A O 1
ATOM 520 N N . THR A 1 70 ? -30.606 -22.687 44.257 1.00 41.09 70 THR A N 1
ATOM 521 C CA . THR A 1 70 ? -31.935 -22.350 44.778 1.00 41.09 70 THR A CA 1
ATOM 522 C C . THR A 1 70 ? -32.026 -22.734 46.248 1.00 41.09 70 THR A C 1
ATOM 524 O O . THR A 1 70 ? -31.762 -23.880 46.614 1.00 41.09 70 THR A O 1
ATOM 527 N N . VAL A 1 71 ? -32.417 -21.777 47.089 1.00 45.66 71 VAL A N 1
ATOM 528 C CA . VAL A 1 71 ? -32.842 -22.045 48.467 1.00 45.66 71 VAL A CA 1
ATOM 529 C C . VAL A 1 71 ? -34.244 -22.644 48.386 1.00 45.66 71 VAL A C 1
ATOM 531 O O . VAL A 1 71 ? -35.150 -22.011 47.849 1.00 45.66 71 VAL A O 1
ATOM 534 N N . VAL A 1 72 ? -34.404 -23.882 48.849 1.00 41.09 72 VAL A N 1
ATOM 535 C CA . VAL A 1 72 ? -35.715 -24.531 48.943 1.00 41.09 72 VAL A CA 1
ATOM 536 C C . VAL A 1 72 ? -36.431 -23.948 50.160 1.00 41.09 72 VAL A C 1
ATOM 538 O O . VAL A 1 72 ? -35.926 -24.066 51.275 1.00 41.09 72 VAL A O 1
ATOM 541 N N . ASP A 1 73 ? -37.572 -23.294 49.935 1.00 42.22 73 ASP A N 1
ATOM 542 C CA . ASP A 1 73 ? -38.428 -22.753 50.996 1.00 42.22 73 ASP A CA 1
ATOM 543 C C . ASP A 1 73 ? -39.008 -23.904 51.841 1.00 42.22 73 ASP A C 1
ATOM 545 O O . ASP A 1 73 ? -39.591 -24.852 51.312 1.00 42.22 73 ASP A O 1
ATOM 549 N N . GLU A 1 74 ? -38.870 -23.817 53.166 1.00 48.22 74 GLU A N 1
ATOM 550 C CA . GLU A 1 74 ? -39.371 -24.796 54.149 1.00 48.22 74 GLU A CA 1
ATOM 551 C C . GLU A 1 74 ? -40.907 -24.737 54.349 1.00 48.22 74 GLU A C 1
ATOM 553 O O . GLU A 1 74 ? -41.427 -25.218 55.356 1.00 48.22 74 GLU A O 1
ATOM 558 N N . GLU A 1 75 ? -41.685 -24.177 53.416 1.00 42.84 75 GLU A N 1
ATOM 559 C CA . GLU A 1 75 ? -43.141 -24.015 53.593 1.00 42.84 75 GLU A CA 1
ATOM 560 C C . GLU A 1 75 ? -43.959 -25.315 53.432 1.00 42.84 75 GLU A C 1
ATOM 562 O O . GLU A 1 75 ? -45.149 -25.329 53.745 1.00 42.84 75 GLU A O 1
ATOM 567 N N . THR A 1 76 ? -43.363 -26.446 53.031 1.00 37.28 76 THR A N 1
ATOM 568 C CA . THR A 1 76 ? -44.099 -27.724 52.887 1.00 37.28 76 THR A CA 1
ATOM 569 C C . THR A 1 76 ? -43.922 -28.714 54.038 1.00 37.28 76 THR A C 1
ATOM 571 O O . THR A 1 76 ? -44.515 -29.791 54.008 1.00 37.28 76 THR A O 1
ATOM 574 N N . THR A 1 77 ? -43.154 -28.390 55.080 1.00 38.28 77 THR A N 1
ATOM 575 C CA . THR A 1 77 ? -43.070 -29.243 56.276 1.00 38.28 77 THR A CA 1
ATOM 576 C C . THR A 1 77 ? -43.410 -28.432 57.510 1.00 38.28 77 THR A C 1
ATOM 578 O O . THR A 1 77 ? -42.580 -27.676 57.999 1.00 38.28 77 THR A O 1
ATOM 581 N N . GLY A 1 78 ? -44.636 -28.601 58.014 1.00 43.66 78 GLY A N 1
ATOM 582 C CA . GLY A 1 78 ? -45.155 -27.949 59.218 1.00 43.66 78 GLY A CA 1
ATOM 583 C C . GLY A 1 78 ? -44.341 -28.251 60.479 1.00 43.66 78 GLY A C 1
ATOM 584 O O . GLY A 1 78 ? -44.750 -29.049 61.320 1.00 43.66 78 GLY A O 1
ATOM 585 N N . LYS A 1 79 ? -43.190 -27.593 60.625 1.00 39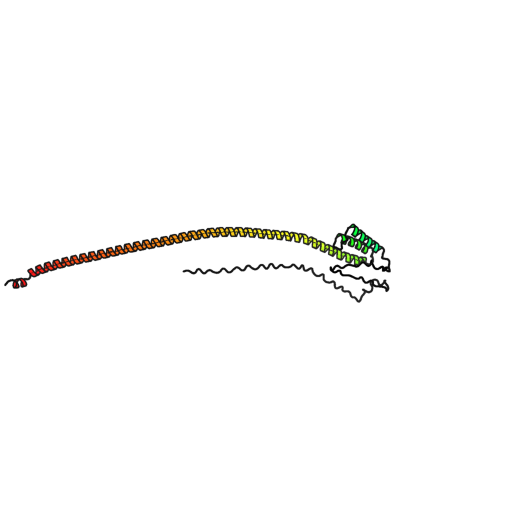.84 79 LYS A N 1
ATOM 586 C CA . LYS A 1 79 ? -42.366 -27.578 61.829 1.00 39.84 79 LYS A CA 1
ATOM 587 C C . LYS A 1 79 ? -42.413 -26.179 62.425 1.00 39.84 79 LYS A C 1
ATOM 589 O O . LYS A 1 79 ? -41.847 -25.228 61.902 1.00 39.84 79 LYS A O 1
ATOM 594 N N . VAL A 1 80 ? -43.133 -26.078 63.536 1.00 40.94 80 VAL A N 1
ATOM 595 C CA . VAL A 1 80 ? -43.255 -24.873 64.356 1.00 40.94 80 VAL A CA 1
ATOM 596 C C . VAL A 1 80 ? -41.875 -24.524 64.922 1.00 40.94 80 VAL A C 1
ATOM 598 O O . VAL A 1 80 ? -41.281 -25.321 65.648 1.00 40.94 80 VAL A O 1
ATOM 601 N N . HIS A 1 81 ? -41.358 -23.344 64.581 1.00 45.12 81 HIS A N 1
ATOM 602 C CA . HIS A 1 81 ? -40.162 -22.779 65.208 1.00 45.12 81 HIS A CA 1
ATOM 603 C C . HIS A 1 81 ? -40.446 -22.522 66.703 1.00 45.12 81 HIS A C 1
ATOM 605 O O . HIS A 1 81 ? -41.455 -21.888 67.018 1.00 45.12 81 HIS A O 1
ATOM 611 N N . PRO A 1 82 ? -39.593 -22.979 67.642 1.00 45.25 82 PRO A N 1
ATOM 612 C CA . PRO A 1 82 ? -39.880 -22.905 69.078 1.00 45.25 82 PRO A CA 1
ATOM 613 C C . PRO A 1 82 ? -39.741 -21.496 69.679 1.00 45.25 82 PRO A C 1
ATOM 615 O O . PRO A 1 82 ? -39.951 -21.322 70.877 1.00 45.25 82 PRO A O 1
ATOM 618 N N . PHE A 1 83 ? -39.444 -20.477 68.868 1.00 48.38 83 PHE A N 1
ATOM 619 C CA . PHE A 1 83 ? -39.479 -19.080 69.282 1.00 48.38 83 PHE A CA 1
ATOM 620 C C . PHE A 1 83 ? -40.304 -18.268 68.284 1.00 48.38 83 PHE A C 1
ATOM 622 O O . PHE A 1 83 ? -40.074 -18.388 67.076 1.00 48.38 83 PHE A O 1
ATOM 629 N N . PRO A 1 84 ? -41.254 -17.440 68.755 1.00 55.72 84 PRO A N 1
ATOM 630 C CA . PRO A 1 84 ? -41.966 -16.531 67.879 1.00 55.72 84 PRO A CA 1
ATOM 631 C C . PRO A 1 84 ? -40.944 -15.620 67.211 1.00 55.72 84 PRO A C 1
ATOM 633 O O . PRO A 1 84 ? -40.107 -15.001 67.877 1.00 55.72 84 PRO A O 1
ATOM 636 N N . LYS A 1 85 ? -41.009 -15.566 65.882 1.00 63.31 85 LYS A N 1
ATOM 637 C CA . LYS A 1 85 ? -40.168 -14.681 65.092 1.00 63.31 85 LYS A CA 1
ATOM 638 C C . LYS A 1 85 ? -40.309 -13.251 65.634 1.00 63.31 85 LYS A C 1
ATOM 640 O O . LYS A 1 85 ? -41.425 -12.818 65.942 1.00 63.31 85 LYS A O 1
ATOM 645 N N . PRO A 1 86 ? -39.199 -12.519 65.836 1.00 77.25 86 PRO A N 1
ATOM 646 C CA . PRO A 1 86 ? -39.273 -11.140 66.285 1.00 77.25 86 PRO A CA 1
ATOM 647 C C . PRO A 1 86 ? -40.154 -10.340 65.326 1.00 77.25 86 PRO A C 1
ATOM 649 O O . PRO A 1 86 ? -39.882 -10.309 64.128 1.00 77.25 86 PRO A O 1
ATOM 652 N N . ARG A 1 87 ? -41.176 -9.651 65.853 1.00 76.88 87 ARG A N 1
ATOM 653 C CA . ARG A 1 87 ? -42.124 -8.854 65.046 1.00 76.88 87 ARG A CA 1
ATOM 654 C C . ARG A 1 87 ? -41.427 -7.867 64.107 1.00 76.88 87 ARG A C 1
ATOM 656 O O . ARG A 1 87 ? -41.946 -7.546 63.047 1.00 76.88 87 ARG A O 1
ATOM 663 N N . PHE A 1 88 ? -40.242 -7.401 64.498 1.00 78.88 88 PHE A N 1
ATOM 664 C CA . PHE A 1 88 ? -39.388 -6.567 63.664 1.00 78.88 88 PHE A CA 1
ATOM 665 C C . PHE A 1 88 ? -38.980 -7.251 62.348 1.00 78.88 88 PHE A C 1
ATOM 667 O O . PHE A 1 88 ? -39.112 -6.648 61.288 1.00 78.88 88 PHE A O 1
ATOM 674 N N . LEU A 1 89 ? -38.550 -8.516 62.391 1.00 79.69 89 LEU A N 1
ATOM 675 C CA . LEU A 1 89 ? -38.160 -9.260 61.190 1.00 79.69 89 LEU A CA 1
ATOM 676 C C . LEU A 1 89 ? -39.362 -9.541 60.285 1.00 79.69 89 LEU A C 1
ATOM 678 O O . LEU A 1 89 ? -39.249 -9.405 59.071 1.00 79.69 89 LEU A O 1
ATOM 682 N N . ASP A 1 90 ? -40.527 -9.847 60.861 1.00 81.06 90 ASP A N 1
ATOM 683 C CA . ASP A 1 90 ? -41.763 -10.016 60.084 1.00 81.06 90 ASP A CA 1
ATOM 684 C C . ASP A 1 90 ? -42.179 -8.719 59.379 1.00 81.06 90 ASP A C 1
ATOM 686 O O . ASP A 1 90 ? -42.606 -8.735 58.220 1.00 81.06 90 ASP A O 1
ATOM 690 N N . ASN A 1 91 ? -42.010 -7.578 60.053 1.00 82.25 91 ASN A N 1
ATOM 691 C CA . ASN A 1 91 ? -42.262 -6.263 59.471 1.00 82.25 91 ASN A CA 1
ATOM 692 C C . ASN A 1 91 ? -41.261 -5.936 58.357 1.00 82.25 91 ASN A C 1
ATOM 694 O O . ASN A 1 91 ? -41.667 -5.427 57.313 1.00 82.25 91 ASN A O 1
ATOM 698 N N . LEU A 1 92 ? -39.980 -6.259 58.548 1.00 84.12 92 LEU A N 1
ATOM 699 C CA . LEU A 1 92 ? -38.922 -6.012 57.569 1.00 84.12 92 LEU A CA 1
ATOM 700 C C . LEU A 1 92 ? -39.083 -6.878 56.312 1.00 84.12 92 LEU A C 1
ATOM 702 O O . LEU A 1 92 ? -38.947 -6.391 55.192 1.00 84.12 92 LEU A O 1
ATOM 706 N N . GLU A 1 93 ? -39.438 -8.151 56.473 1.00 83.81 93 GLU A N 1
ATOM 707 C CA . GLU A 1 93 ? -39.738 -9.035 55.345 1.00 83.81 93 GLU A CA 1
ATOM 708 C C . GLU A 1 93 ? -41.020 -8.628 54.623 1.00 83.81 93 GLU A C 1
ATOM 710 O O . GLU A 1 93 ? -41.084 -8.668 53.394 1.00 83.81 93 GLU A O 1
ATOM 715 N N . SER A 1 94 ? -42.038 -8.196 55.371 1.00 84.62 94 SER A N 1
ATOM 716 C CA . SER A 1 94 ? -43.259 -7.640 54.786 1.00 84.62 94 SER A CA 1
ATOM 717 C C . SER A 1 94 ? -42.972 -6.362 54.000 1.00 84.62 94 SER A C 1
ATOM 719 O O . SER A 1 94 ? -43.557 -6.169 52.936 1.00 84.62 94 SER A O 1
ATOM 721 N N . PHE A 1 95 ? -42.070 -5.507 54.492 1.00 85.69 95 PHE A N 1
ATOM 722 C CA . PHE A 1 95 ? -41.582 -4.322 53.787 1.00 85.69 95 PHE A CA 1
ATOM 723 C C . PHE A 1 95 ? -40.860 -4.713 52.492 1.00 85.69 95 PHE A C 1
ATOM 725 O O . PHE A 1 95 ? -41.281 -4.289 51.421 1.00 85.69 95 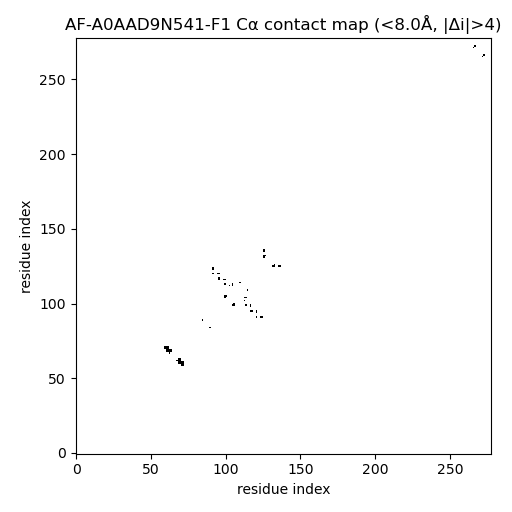PHE A O 1
ATOM 732 N N . LEU A 1 96 ? -39.882 -5.621 52.556 1.00 84.94 96 LEU A N 1
ATOM 733 C CA . LEU A 1 96 ? -39.156 -6.128 51.384 1.00 84.94 96 LEU A CA 1
ATOM 734 C C . LEU A 1 96 ? -40.091 -6.717 50.320 1.00 84.94 96 LEU A C 1
ATOM 736 O O . LEU A 1 96 ? -39.994 -6.373 49.144 1.00 84.94 96 LEU A O 1
ATOM 740 N N . LYS A 1 97 ? -41.032 -7.580 50.722 1.00 85.62 97 LYS A N 1
ATOM 741 C CA . LYS A 1 97 ? -42.004 -8.201 49.806 1.00 85.62 97 LYS A CA 1
ATOM 742 C C . LYS A 1 97 ? -42.936 -7.169 49.168 1.00 85.62 97 LYS A C 1
AT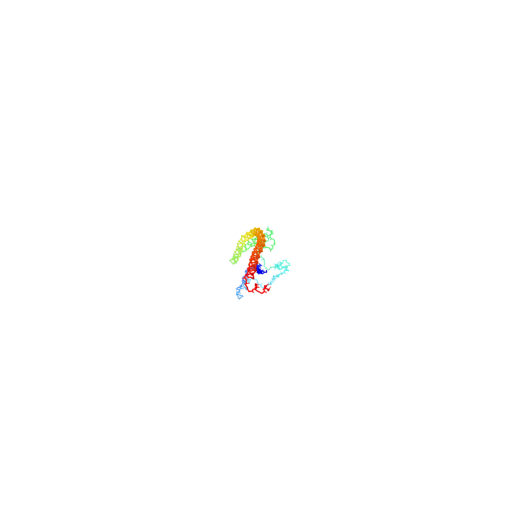OM 744 O O . LYS A 1 97 ? -43.333 -7.352 48.018 1.00 85.62 97 LYS A O 1
ATOM 749 N N . LYS A 1 98 ? -43.309 -6.111 49.895 1.00 86.38 98 LYS A N 1
ATOM 750 C CA . LYS A 1 98 ? -44.148 -5.021 49.373 1.00 86.38 98 LYS A CA 1
ATOM 751 C C . LYS A 1 98 ? -43.365 -4.131 48.415 1.00 86.38 98 LYS A C 1
ATOM 753 O O . LYS A 1 98 ? -43.827 -3.949 47.297 1.00 86.38 98 LYS A O 1
ATOM 758 N N . GLU A 1 99 ? -42.188 -3.656 48.801 1.00 83.56 99 GLU A N 1
ATOM 759 C CA . GLU A 1 99 ? -41.358 -2.772 47.973 1.00 83.56 99 GLU A CA 1
ATOM 760 C C . GLU A 1 99 ? -40.905 -3.452 46.677 1.00 83.56 99 GLU A C 1
ATOM 762 O O . GLU A 1 99 ? -41.064 -2.898 45.591 1.00 83.56 99 GLU A O 1
ATOM 767 N N . LEU A 1 100 ? -40.450 -4.709 46.739 1.00 84.38 100 LEU A N 1
ATOM 768 C CA . LEU A 1 100 ? -40.087 -5.461 45.531 1.00 84.38 100 LEU A CA 1
ATOM 769 C C . LEU A 1 100 ? -41.289 -5.699 44.606 1.00 84.38 100 LEU A C 1
ATOM 771 O O . LEU A 1 100 ? -41.143 -5.659 43.383 1.00 84.38 100 LEU A O 1
ATOM 775 N N . ARG A 1 101 ? -42.487 -5.906 45.174 1.00 84.81 101 ARG A N 1
ATOM 776 C CA . ARG A 1 101 ? -43.735 -6.043 44.409 1.00 84.81 101 ARG A CA 1
ATOM 777 C C . ARG A 1 101 ? -44.155 -4.722 43.767 1.00 84.81 101 ARG A C 1
ATOM 779 O O . ARG A 1 101 ? -44.579 -4.737 42.617 1.00 84.81 101 ARG A O 1
ATOM 786 N N . VAL A 1 102 ? -44.033 -3.605 44.485 1.00 84.50 102 VAL A N 1
ATOM 787 C CA . VAL A 1 102 ? -44.346 -2.257 43.982 1.00 84.50 102 VAL A CA 1
ATOM 788 C C . VAL A 1 102 ? -43.414 -1.878 42.832 1.00 84.50 102 VAL A C 1
ATOM 790 O O . VAL A 1 102 ? -43.874 -1.350 41.824 1.00 84.50 102 VAL A O 1
ATOM 793 N N . LEU A 1 103 ? -42.128 -2.215 42.938 1.00 77.62 103 LEU A N 1
ATOM 794 C CA . LEU A 1 103 ? -41.140 -1.971 41.885 1.00 77.62 103 LEU A CA 1
ATOM 795 C C . LEU A 1 103 ? -41.192 -2.999 40.739 1.00 77.62 103 LEU A C 1
ATOM 797 O O . LEU A 1 103 ? -40.461 -2.855 39.762 1.00 77.62 103 LEU A O 1
ATOM 801 N N . GLY A 1 104 ? -42.027 -4.040 40.845 1.00 74.50 104 GLY A N 1
ATOM 802 C CA . GLY A 1 104 ? -42.162 -5.087 39.828 1.00 74.50 104 GLY A CA 1
ATOM 803 C C . GLY A 1 104 ? -40.916 -5.964 39.653 1.00 74.50 104 GLY A C 1
ATOM 804 O O . GLY A 1 104 ? -40.790 -6.653 38.642 1.00 74.50 104 GLY A O 1
ATOM 805 N N . VAL A 1 105 ? -39.984 -5.957 40.613 1.00 73.38 105 VAL A N 1
ATOM 806 C CA . VAL A 1 105 ? -38.705 -6.673 40.502 1.00 73.38 105 VAL A CA 1
ATOM 807 C C . VAL A 1 105 ? -38.814 -8.043 41.166 1.00 73.38 105 VAL A C 1
ATOM 809 O O . VAL A 1 105 ? -38.460 -8.222 42.330 1.00 73.38 105 VAL A O 1
ATOM 812 N N . SER A 1 1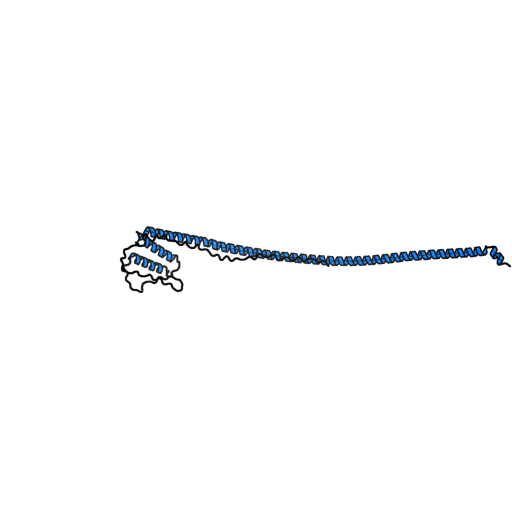06 ? -39.321 -9.026 40.419 1.00 65.62 106 SER A N 1
ATOM 813 C CA . SER A 1 106 ? -39.445 -10.415 40.894 1.00 65.62 106 SER A CA 1
ATOM 814 C C . SER A 1 106 ? -38.213 -11.272 40.580 1.00 65.62 106 SER A C 1
ATOM 816 O O . SER A 1 106 ? -37.950 -12.255 41.272 1.00 65.62 106 SER A O 1
ATOM 818 N N . GLU A 1 107 ? -37.437 -10.915 39.554 1.00 61.22 107 GLU A N 1
ATOM 819 C CA . GLU A 1 107 ? -36.348 -11.756 39.052 1.00 61.22 107 GLU A CA 1
ATOM 820 C C . GLU A 1 107 ? -35.034 -11.544 39.801 1.00 61.22 107 GLU A C 1
ATOM 822 O O . GLU A 1 107 ? -34.645 -10.424 40.148 1.00 61.22 107 GLU A O 1
ATOM 827 N N . MET A 1 108 ? -34.331 -12.650 40.045 1.00 68.50 108 MET A N 1
ATOM 828 C CA . MET A 1 108 ? -33.052 -12.722 40.752 1.00 68.50 108 MET A CA 1
ATOM 829 C C . MET A 1 108 ? -31.881 -12.339 39.834 1.00 68.50 108 MET A C 1
ATOM 831 O O . MET A 1 108 ? -30.887 -13.050 39.727 1.00 68.50 108 MET A O 1
ATOM 835 N N . HIS A 1 109 ? -32.015 -11.194 39.163 1.00 72.44 109 HIS A N 1
ATOM 836 C CA . HIS A 1 109 ? -30.985 -10.602 38.319 1.00 72.44 109 HIS A CA 1
ATOM 837 C C . HIS A 1 109 ? -30.365 -9.362 38.982 1.00 72.44 109 HIS A C 1
ATOM 839 O O . HIS A 1 109 ? -31.021 -8.703 39.798 1.00 72.44 109 HIS A O 1
ATOM 845 N N . PRO A 1 110 ? -29.102 -9.024 38.652 1.00 77.62 110 PRO A N 1
ATOM 846 C CA . PRO A 1 110 ? -28.472 -7.790 39.108 1.00 77.62 110 PRO A CA 1
ATOM 847 C C . PRO A 1 110 ? -29.308 -6.577 38.681 1.00 77.62 110 PRO A C 1
ATOM 849 O O . PRO A 1 110 ? -29.449 -6.297 37.494 1.00 77.62 110 PRO A O 1
ATOM 852 N N . SER A 1 111 ? -29.885 -5.872 39.652 1.00 83.06 111 SER A N 1
ATOM 853 C CA . SER A 1 111 ? -30.732 -4.702 39.423 1.00 83.06 111 SER A CA 1
ATOM 854 C C . SER A 1 111 ? -30.434 -3.641 40.470 1.00 83.06 111 SER A C 1
ATOM 856 O O . SER A 1 111 ? -30.410 -3.929 41.667 1.00 83.06 111 SER A O 1
ATOM 858 N N . GLU A 1 112 ? -30.230 -2.409 40.008 1.00 84.94 112 GLU A N 1
ATOM 859 C CA . GLU A 1 112 ? -29.962 -1.247 40.858 1.00 84.94 112 GLU A CA 1
ATOM 860 C C . GLU A 1 112 ? -31.139 -0.958 41.798 1.00 84.94 112 GLU A C 1
ATOM 862 O O . GLU A 1 112 ? -30.948 -0.729 42.988 1.00 84.94 112 GLU A O 1
ATOM 867 N N . LEU A 1 113 ? -32.366 -1.056 41.278 1.00 85.75 113 LEU A N 1
ATOM 868 C CA . LEU A 1 113 ? -33.596 -0.862 42.048 1.00 85.75 113 LEU A CA 1
ATOM 869 C C . LEU A 1 113 ? -33.757 -1.945 43.118 1.00 85.75 113 LEU A C 1
ATOM 871 O O . LEU A 1 113 ? -34.086 -1.642 44.260 1.00 85.75 113 LEU A O 1
ATOM 875 N N . ARG A 1 114 ? -33.461 -3.206 42.777 1.00 87.06 114 ARG A N 1
ATOM 876 C CA . ARG A 1 114 ? -33.477 -4.312 43.746 1.00 87.06 114 ARG A CA 1
ATOM 877 C C . ARG A 1 114 ? -32.454 -4.074 44.851 1.00 87.06 114 ARG A C 1
ATOM 879 O O . ARG A 1 114 ? -32.793 -4.173 46.026 1.00 87.06 114 ARG A O 1
ATOM 886 N N . LEU A 1 115 ? -31.218 -3.742 44.475 1.00 88.50 115 LEU A N 1
ATOM 887 C CA . LEU A 1 115 ? -30.138 -3.455 45.416 1.00 88.50 115 LEU A CA 1
ATOM 888 C C . LEU A 1 115 ? -30.501 -2.299 46.357 1.00 88.50 115 LEU A C 1
ATOM 890 O O . LEU A 1 115 ? -30.221 -2.390 47.549 1.00 88.50 115 LEU A O 1
ATOM 894 N N . GLN A 1 116 ? -31.166 -1.260 45.847 1.00 90.00 116 GLN A N 1
ATOM 895 C CA . GLN A 1 116 ? -31.627 -0.122 46.640 1.00 90.00 116 GLN A CA 1
ATOM 896 C C . GLN A 1 116 ? -32.623 -0.541 47.733 1.00 90.00 116 GLN A C 1
ATOM 898 O O . GLN A 1 116 ? -32.414 -0.200 48.895 1.00 90.00 116 GLN A O 1
ATOM 903 N N . VAL A 1 117 ? -33.636 -1.355 47.408 1.00 89.00 117 VAL A N 1
ATOM 904 C CA . VAL A 1 117 ? -34.596 -1.858 48.414 1.00 89.00 117 VAL A CA 1
ATOM 905 C C . VAL A 1 117 ? -33.890 -2.676 49.497 1.00 89.00 117 VAL A C 1
ATOM 907 O O . VAL A 1 117 ? -34.163 -2.518 50.687 1.00 89.00 117 VAL A O 1
ATOM 910 N N . PHE A 1 118 ? -32.947 -3.539 49.109 1.00 88.94 118 PHE A N 1
ATOM 911 C CA . PHE A 1 118 ? -32.164 -4.311 50.077 1.00 88.94 118 PHE A CA 1
ATOM 912 C C . PHE A 1 118 ? -31.241 -3.426 50.926 1.00 88.94 118 PHE A C 1
ATOM 914 O O . PHE A 1 118 ? -31.056 -3.713 52.106 1.00 88.94 118 PHE A O 1
ATOM 921 N N . ARG A 1 119 ? -30.700 -2.336 50.372 1.00 90.62 119 ARG A N 1
ATOM 922 C CA . ARG A 1 119 ? -29.879 -1.358 51.102 1.00 90.62 119 ARG A CA 1
ATOM 923 C C . ARG A 1 119 ? -30.693 -0.614 52.159 1.00 90.62 119 ARG A C 1
ATOM 925 O O . ARG A 1 119 ? -30.205 -0.420 53.271 1.00 90.62 119 ARG A O 1
ATOM 932 N N . GLU A 1 120 ? -31.922 -0.233 51.826 1.00 89.00 120 GLU A N 1
ATOM 933 C CA . GLU A 1 120 ? -32.863 0.417 52.746 1.00 89.00 120 GLU A CA 1
ATOM 934 C C . GLU A 1 120 ? -33.324 -0.546 53.844 1.00 89.00 120 GLU A C 1
ATOM 936 O O . GLU A 1 120 ? -33.268 -0.207 55.025 1.00 89.00 120 GLU A O 1
ATOM 941 N N . ALA A 1 121 ? -33.673 -1.785 53.487 1.00 89.12 121 ALA A N 1
ATOM 942 C CA . ALA A 1 121 ? -34.009 -2.818 54.464 1.00 89.12 121 ALA A CA 1
ATOM 943 C C . ALA A 1 121 ? -32.830 -3.138 55.404 1.00 89.12 121 ALA A C 1
ATOM 945 O O . ALA A 1 121 ? -33.018 -3.315 56.607 1.00 89.12 121 ALA A O 1
ATOM 946 N N . PHE A 1 122 ? -31.602 -3.177 54.880 1.00 90.56 122 PHE A N 1
ATOM 947 C CA . PHE A 1 122 ? -30.408 -3.393 55.694 1.00 90.56 122 PHE A CA 1
ATOM 948 C C . PHE A 1 122 ? -30.106 -2.203 56.613 1.00 90.56 122 PHE A C 1
ATOM 950 O O . PHE A 1 122 ? -29.640 -2.406 57.729 1.00 90.56 122 PHE A O 1
ATOM 957 N N . GLU A 1 123 ? -30.423 -0.973 56.202 1.00 89.62 123 GLU A N 1
ATOM 958 C CA . GLU A 1 123 ? -30.291 0.203 57.069 1.00 89.62 123 GLU A CA 1
ATOM 959 C C . GLU A 1 123 ? -31.286 0.179 58.233 1.00 89.62 123 GLU A C 1
ATOM 961 O O . GLU A 1 123 ? -30.898 0.424 59.374 1.00 89.62 123 GLU A O 1
ATOM 966 N N . LEU A 1 124 ? -32.543 -0.197 57.968 1.00 86.88 124 LEU A N 1
ATOM 967 C CA . LEU A 1 124 ? -33.545 -0.417 59.017 1.00 86.88 124 LEU A CA 1
ATOM 968 C C . LEU A 1 124 ? -33.094 -1.509 59.996 1.00 86.88 124 LEU A C 1
ATOM 970 O O . LEU A 1 124 ? -33.255 -1.364 61.205 1.00 86.88 124 LEU A O 1
ATOM 974 N N . LEU A 1 125 ? -32.476 -2.581 59.487 1.00 88.06 125 LEU A N 1
ATOM 975 C CA . LEU A 1 125 ? -31.895 -3.636 60.315 1.00 88.06 125 LEU A CA 1
ATOM 976 C C . LEU A 1 125 ? -30.757 -3.094 61.189 1.00 88.06 125 LEU A C 1
ATOM 978 O O . LEU A 1 125 ? -30.770 -3.273 62.401 1.00 88.06 125 LEU A O 1
ATOM 982 N N . ILE A 1 126 ? -29.784 -2.392 60.615 1.00 87.31 126 ILE A N 1
ATOM 983 C CA . ILE A 1 126 ? -28.657 -1.834 61.376 1.00 87.31 126 ILE A CA 1
ATOM 984 C C . ILE A 1 126 ? -29.132 -0.867 62.469 1.00 87.31 126 ILE A C 1
ATOM 986 O O . ILE A 1 126 ? -28.569 -0.872 63.565 1.00 87.31 126 ILE A O 1
ATOM 990 N N . HIS A 1 127 ? -30.166 -0.069 62.192 1.00 86.38 127 HIS A N 1
ATOM 991 C CA . HIS A 1 127 ? -30.724 0.894 63.141 1.00 86.38 127 HIS A CA 1
ATOM 992 C C . HIS A 1 127 ? -31.261 0.230 64.421 1.00 86.38 127 HIS A C 1
ATOM 994 O O . HIS A 1 127 ? -31.016 0.722 65.528 1.00 86.38 127 HIS A O 1
ATOM 1000 N N . ASP A 1 128 ? -31.936 -0.913 64.282 1.00 83.44 128 ASP A N 1
ATOM 1001 C CA . ASP A 1 128 ? -32.569 -1.609 65.406 1.00 83.44 128 ASP A CA 1
ATOM 1002 C C . ASP A 1 128 ? -31.598 -2.553 66.148 1.00 83.44 128 ASP A C 1
ATOM 1004 O O . ASP A 1 128 ? -31.754 -2.804 67.348 1.00 83.44 128 ASP A O 1
ATOM 1008 N N . PHE A 1 129 ? -30.527 -3.019 65.492 1.00 84.81 129 PHE A N 1
ATOM 1009 C CA . PHE A 1 129 ? -29.512 -3.912 66.073 1.00 84.81 129 PHE A CA 1
ATOM 1010 C C . PHE A 1 129 ? -28.351 -3.162 66.757 1.00 84.81 129 PHE A C 1
ATOM 1012 O O . PHE A 1 129 ? -27.184 -3.288 66.381 1.00 84.81 129 PHE A O 1
ATOM 1019 N N . LYS A 1 130 ? -28.649 -2.441 67.845 1.00 84.12 130 LYS A N 1
ATOM 1020 C CA . LYS A 1 130 ? -27.692 -1.566 68.563 1.00 84.12 130 LYS A CA 1
ATOM 1021 C C . LYS A 1 130 ? -26.381 -2.239 69.006 1.00 84.12 130 LYS A C 1
ATOM 1023 O O . LYS A 1 130 ? -25.333 -1.604 68.982 1.00 84.12 130 LYS A O 1
ATOM 1028 N N . THR A 1 131 ? -26.407 -3.516 69.398 1.00 87.00 131 THR A N 1
ATOM 1029 C CA . THR A 1 131 ? -25.212 -4.247 69.877 1.00 87.00 131 THR A CA 1
ATOM 1030 C C . THR A 1 131 ? -24.222 -4.580 68.759 1.00 87.00 131 THR A C 1
ATOM 1032 O O . THR A 1 131 ? -23.018 -4.609 68.993 1.00 87.00 131 THR A O 1
ATOM 1035 N N . TYR A 1 132 ? -24.720 -4.817 67.544 1.00 88.31 132 TYR A N 1
ATOM 1036 C CA . TYR A 1 132 ? -23.913 -5.191 66.376 1.00 88.31 132 TYR A CA 1
ATOM 1037 C C . TYR A 1 132 ? -23.814 -4.059 65.346 1.00 88.31 132 TYR A C 1
ATOM 1039 O O . TYR A 1 132 ? -23.228 -4.235 64.280 1.00 88.31 132 TYR A O 1
ATOM 1047 N N . GLN A 1 133 ? -24.365 -2.889 65.666 1.00 89.19 133 GLN A N 1
ATOM 1048 C CA . GLN A 1 133 ? -24.448 -1.744 64.771 1.00 89.19 133 GLN A CA 1
ATOM 1049 C C . GLN A 1 133 ? -23.073 -1.344 64.227 1.00 89.19 133 GLN A C 1
ATOM 1051 O O . GLN A 1 133 ? -22.917 -1.201 63.022 1.00 89.19 133 GLN A O 1
ATOM 1056 N N . SER A 1 134 ? -22.052 -1.234 65.084 1.00 90.00 134 SER A N 1
ATOM 1057 C CA . SER A 1 134 ? -20.710 -0.799 64.669 1.00 90.00 134 SER A CA 1
ATOM 1058 C C . SER A 1 134 ? -20.077 -1.719 63.618 1.00 90.00 134 SER A C 1
ATOM 1060 O O . SER A 1 134 ? -19.543 -1.231 62.624 1.00 90.00 134 SER A O 1
ATOM 1062 N N . ILE A 1 135 ? -20.172 -3.042 63.797 1.00 91.12 135 ILE A N 1
ATOM 1063 C CA . ILE A 1 135 ? -19.617 -4.012 62.845 1.00 91.12 135 ILE A CA 1
ATOM 1064 C C . ILE A 1 135 ? -20.458 -4.099 61.567 1.00 91.12 135 ILE A C 1
ATOM 1066 O O . ILE A 1 135 ? -19.895 -4.132 60.476 1.00 91.12 135 ILE A O 1
ATOM 1070 N N . LEU A 1 136 ? -21.790 -4.073 61.669 1.00 91.81 136 LEU A N 1
ATOM 1071 C CA . LEU A 1 136 ? -22.665 -4.128 60.495 1.00 91.81 136 LEU A CA 1
ATOM 1072 C C . LEU A 1 136 ? -22.549 -2.860 59.638 1.00 91.81 136 LEU A C 1
ATOM 1074 O O . LEU A 1 136 ? -22.486 -2.964 58.415 1.00 91.81 136 LEU A O 1
ATOM 1078 N N . SER A 1 137 ? -22.442 -1.680 60.256 1.00 91.50 137 SER A N 1
ATOM 1079 C CA . SER A 1 137 ? -22.174 -0.422 59.552 1.00 91.50 137 SER A CA 1
ATOM 1080 C C . SER A 1 137 ? -20.799 -0.418 58.885 1.00 91.50 137 SER A C 1
ATOM 1082 O O . SER A 1 137 ? -20.685 0.051 57.756 1.00 91.50 137 SER A O 1
ATOM 1084 N N . ALA A 1 138 ? -19.765 -0.963 59.536 1.00 93.12 138 ALA A N 1
ATOM 1085 C CA . ALA A 1 138 ? -18.438 -1.085 58.932 1.00 93.12 138 ALA A CA 1
ATOM 1086 C C . ALA A 1 138 ? -18.464 -1.995 57.693 1.00 93.12 138 ALA A C 1
ATOM 1088 O O . ALA A 1 138 ? -17.981 -1.606 56.633 1.00 93.12 138 ALA A O 1
ATOM 1089 N N . ILE A 1 139 ? -19.108 -3.164 57.794 1.00 93.00 139 ILE A N 1
ATOM 1090 C CA . ILE A 1 139 ? -19.289 -4.086 56.663 1.00 93.00 139 ILE A CA 1
ATOM 1091 C C . ILE A 1 139 ? -20.074 -3.408 55.533 1.00 93.00 139 ILE A C 1
ATOM 1093 O O . ILE A 1 139 ? -19.664 -3.475 54.376 1.00 93.00 139 ILE A O 1
ATOM 1097 N N . LYS A 1 140 ? -21.181 -2.725 55.859 1.00 92.81 140 LYS A N 1
ATOM 1098 C CA . LYS A 1 140 ? -21.977 -1.959 54.891 1.00 92.81 140 LYS A CA 1
ATOM 1099 C C . LYS A 1 140 ? -21.110 -0.943 54.146 1.00 92.81 140 LYS A C 1
ATOM 1101 O O . LYS A 1 140 ? -21.143 -0.903 52.920 1.00 92.81 140 LYS A O 1
ATOM 1106 N N . CYS A 1 141 ? -20.329 -0.158 54.887 1.00 93.12 141 CYS A N 1
ATOM 1107 C CA . CYS A 1 141 ? -19.459 0.874 54.338 1.00 93.12 141 CYS A CA 1
ATOM 1108 C C . CYS A 1 141 ? -18.464 0.292 53.323 1.00 93.12 141 CYS A C 1
ATOM 1110 O O . CYS A 1 141 ? -18.386 0.789 52.204 1.00 93.12 141 CYS A O 1
ATOM 1112 N N . GLU A 1 142 ? -17.780 -0.807 53.657 1.00 94.50 142 GLU A N 1
ATOM 1113 C CA . GLU A 1 142 ? -16.819 -1.461 52.753 1.00 94.50 142 GLU A CA 1
ATOM 1114 C C . GLU A 1 142 ? -17.454 -1.888 51.420 1.00 94.50 142 GLU A C 1
ATOM 1116 O O . GLU A 1 142 ? -16.921 -1.605 50.343 1.00 94.50 142 GLU A O 1
ATOM 1121 N N . TYR A 1 143 ? -18.636 -2.512 51.463 1.00 95.38 143 TYR A N 1
ATOM 1122 C CA . TYR A 1 143 ? -19.348 -2.886 50.239 1.00 95.38 143 TYR A CA 1
ATOM 1123 C C . TYR A 1 143 ? -19.798 -1.664 49.436 1.00 95.38 143 TYR A C 1
ATOM 1125 O O . TYR A 1 143 ? -19.682 -1.659 48.211 1.00 95.38 143 TYR A O 1
ATOM 1133 N N . GLU A 1 144 ? -20.285 -0.615 50.094 1.00 93.44 144 GLU A N 1
ATOM 1134 C CA . GLU A 1 144 ? -20.711 0.614 49.422 1.00 93.44 144 GLU A CA 1
ATOM 1135 C C . GLU A 1 144 ? -19.555 1.364 48.765 1.00 93.44 144 GLU A C 1
ATOM 1137 O O . GLU A 1 144 ? -19.704 1.854 47.639 1.00 93.44 144 GLU A O 1
ATOM 1142 N N . MET A 1 145 ? -18.395 1.413 49.423 1.00 94.62 145 MET A N 1
ATOM 1143 C CA . MET A 1 145 ? -17.174 1.954 48.834 1.00 94.62 145 MET A CA 1
ATOM 1144 C C . MET A 1 145 ? -16.769 1.145 47.602 1.00 94.62 145 MET A C 1
ATOM 1146 O O . MET A 1 145 ? -16.522 1.729 46.546 1.00 94.62 145 MET A O 1
ATOM 1150 N N . MET A 1 146 ? -16.767 -0.189 47.694 1.00 95.00 146 MET A N 1
ATOM 1151 C CA . MET A 1 146 ? -16.386 -1.046 46.570 1.00 95.00 146 MET A CA 1
ATOM 1152 C C . MET A 1 146 ? -17.358 -0.926 45.387 1.00 95.00 146 MET A C 1
ATOM 1154 O O . MET A 1 146 ? -16.923 -0.818 44.241 1.00 95.00 146 MET A O 1
ATOM 1158 N N . ILE A 1 147 ? -18.669 -0.885 45.642 1.00 93.62 147 ILE A N 1
ATOM 1159 C CA . ILE A 1 147 ? -19.687 -0.677 44.600 1.00 93.62 147 ILE A CA 1
ATOM 1160 C C . ILE A 1 147 ? -19.499 0.692 43.936 1.00 93.62 147 ILE A C 1
ATOM 1162 O O . ILE A 1 147 ? -19.573 0.800 42.711 1.00 93.62 147 ILE A O 1
ATOM 1166 N N . SER A 1 148 ? -19.231 1.736 44.723 1.00 93.75 148 SER A N 1
ATOM 1167 C CA . SER A 1 148 ? -18.982 3.086 44.202 1.00 93.75 148 SER A CA 1
ATOM 1168 C C . SER A 1 148 ? -17.729 3.126 43.327 1.00 93.75 148 SER A C 1
ATOM 1170 O O . SER A 1 148 ? -17.771 3.668 42.223 1.00 93.75 148 SER A O 1
ATOM 1172 N N . HIS A 1 149 ? -16.645 2.485 43.771 1.00 95.81 149 HIS A N 1
ATOM 1173 C CA . HIS A 1 149 ? -15.413 2.350 42.998 1.00 95.81 149 HIS A CA 1
ATOM 1174 C C . HIS A 1 149 ? -15.650 1.617 41.667 1.00 95.81 149 HIS A C 1
ATOM 1176 O O . HIS A 1 149 ? -15.260 2.114 40.614 1.00 95.81 149 HIS A O 1
ATOM 1182 N N . GLN A 1 150 ? -16.370 0.491 41.681 1.00 94.00 150 GLN A N 1
ATOM 1183 C CA . GLN A 1 150 ? -16.701 -0.255 40.460 1.00 94.00 150 GLN A CA 1
ATOM 1184 C C . GLN A 1 150 ? -17.551 0.558 39.477 1.00 94.00 150 GLN A C 1
ATOM 1186 O O . GLN A 1 150 ? -17.341 0.477 38.267 1.00 94.00 150 GLN A O 1
ATOM 1191 N N . ARG A 1 151 ? -18.508 1.356 39.966 1.00 93.19 151 ARG A N 1
ATOM 1192 C CA . ARG A 1 151 ? -19.303 2.248 39.103 1.00 93.19 151 ARG A CA 1
ATOM 1193 C C . ARG A 1 151 ? -18.435 3.293 38.425 1.00 93.19 151 ARG A C 1
ATOM 1195 O O . ARG A 1 151 ? -18.671 3.602 37.260 1.00 93.19 151 ARG A O 1
ATOM 1202 N N . GLU A 1 152 ? -17.459 3.828 39.145 1.00 94.88 152 GLU A N 1
ATOM 1203 C CA . GLU A 1 152 ? -16.538 4.817 38.602 1.00 94.88 152 GLU A CA 1
ATOM 1204 C C . GLU A 1 152 ? -15.625 4.205 37.531 1.00 94.88 152 GLU A C 1
ATOM 1206 O O . GLU A 1 152 ? -15.547 4.737 36.426 1.00 94.88 152 GLU A O 1
ATOM 1211 N N . GLU A 1 153 ? -15.060 3.021 37.781 1.00 94.31 153 GLU A N 1
ATOM 1212 C CA . GLU A 1 153 ? -14.314 2.251 36.772 1.00 94.31 153 GLU A CA 1
ATOM 1213 C C . GLU A 1 153 ? -15.159 2.004 35.507 1.00 94.31 153 GLU A C 1
ATOM 1215 O O . GLU A 1 153 ? -14.713 2.237 34.381 1.00 94.31 153 GLU A O 1
ATO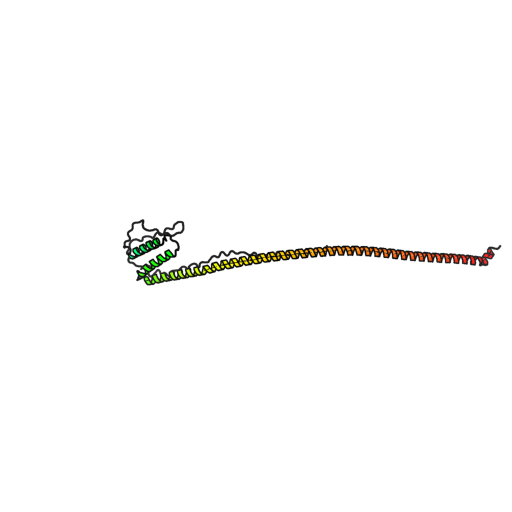M 1220 N N . ILE A 1 154 ? -16.427 1.602 35.667 1.00 93.75 154 ILE A N 1
ATOM 1221 C CA . ILE A 1 154 ? -17.347 1.393 34.537 1.00 93.75 154 ILE A CA 1
ATOM 1222 C C . ILE A 1 154 ? -17.593 2.695 33.761 1.00 93.75 154 ILE A C 1
ATOM 1224 O O . ILE A 1 154 ? -17.621 2.673 32.527 1.00 93.75 154 ILE A O 1
ATOM 1228 N N . ARG A 1 155 ? -17.759 3.832 34.450 1.00 94.19 155 ARG A N 1
ATOM 1229 C CA . ARG A 1 155 ? -17.940 5.142 33.802 1.00 94.19 155 ARG A CA 1
ATOM 1230 C C . ARG A 1 155 ? -16.718 5.545 32.991 1.00 94.19 155 ARG A C 1
ATOM 1232 O O . ARG A 1 155 ? -16.883 6.043 31.881 1.00 94.19 155 ARG A O 1
ATOM 1239 N N . GLN A 1 156 ? -15.517 5.284 33.499 1.00 93.81 156 GLN A N 1
ATOM 1240 C CA . GLN A 1 156 ? -14.266 5.576 32.798 1.00 93.81 156 GLN A CA 1
ATOM 1241 C C . GLN A 1 156 ? -14.053 4.672 31.578 1.00 93.81 156 GLN A C 1
ATOM 1243 O O . GLN A 1 156 ? -13.499 5.112 30.572 1.00 93.81 156 GLN A O 1
ATOM 1248 N N . LEU A 1 157 ? -14.557 3.436 31.595 1.00 95.69 157 LEU A N 1
ATOM 1249 C CA . LEU A 1 157 ? -14.469 2.536 30.441 1.00 95.69 157 LEU A CA 1
ATOM 1250 C C . LEU A 1 157 ? -15.281 3.011 29.224 1.00 95.69 157 LEU A C 1
ATOM 1252 O O . LEU A 1 157 ? -14.927 2.676 28.092 1.00 95.69 157 LEU A O 1
ATOM 1256 N N . TYR A 1 158 ? -16.359 3.775 29.417 1.00 91.31 158 TYR A N 1
ATOM 1257 C CA . TYR A 1 158 ? -17.211 4.244 28.318 1.00 91.31 158 TYR A CA 1
ATOM 1258 C C . TYR A 1 158 ? -16.486 5.173 27.317 1.00 91.31 158 TYR A C 1
ATOM 1260 O O . TYR A 1 158 ? -16.467 4.845 26.127 1.00 91.31 158 TYR A O 1
ATOM 1268 N N . PRO A 1 159 ? -15.830 6.278 27.735 1.00 94.56 159 PRO A N 1
ATOM 1269 C CA . PRO A 1 159 ? -15.075 7.129 26.815 1.00 94.56 159 PRO A CA 1
ATOM 1270 C C . PRO A 1 159 ? -13.896 6.395 26.170 1.00 94.56 159 PRO A C 1
ATOM 1272 O O . PRO A 1 159 ? -13.587 6.658 25.011 1.00 94.56 159 PRO A O 1
ATOM 1275 N N . LEU A 1 160 ? -13.274 5.433 26.863 1.00 95.00 160 LEU A N 1
ATOM 1276 C CA . LEU A 1 160 ? -12.210 4.609 26.282 1.00 95.00 160 LEU A CA 1
ATOM 1277 C C . LEU A 1 160 ? -12.720 3.770 25.103 1.00 95.00 160 LEU A C 1
ATOM 1279 O O . LEU A 1 160 ? -12.064 3.711 24.063 1.00 95.00 160 LEU A O 1
ATOM 1283 N N . LYS A 1 161 ? -13.900 3.150 25.237 1.00 95.19 161 LYS A N 1
ATOM 1284 C CA . LYS A 1 161 ? -14.538 2.417 24.132 1.00 95.19 161 LYS A CA 1
ATOM 1285 C C . LYS A 1 161 ? -14.863 3.341 22.960 1.00 95.19 161 LYS A C 1
ATOM 1287 O O . LYS A 1 161 ? -14.609 2.966 21.821 1.00 95.19 161 LYS A O 1
ATOM 1292 N N . GLN A 1 162 ? -15.367 4.544 23.235 1.00 95.69 162 GLN A N 1
ATOM 1293 C CA . GLN A 1 162 ? -15.667 5.523 22.190 1.00 95.69 162 GLN A CA 1
ATOM 1294 C C . GLN A 1 162 ? -14.400 5.968 21.447 1.00 95.69 162 GLN A C 1
ATOM 1296 O O . GLN A 1 162 ? -14.368 5.955 20.220 1.00 95.69 162 GLN A O 1
ATOM 1301 N N . MET A 1 163 ? -13.337 6.298 22.184 1.00 97.06 163 MET A N 1
ATOM 1302 C CA . MET A 1 163 ? -12.049 6.686 21.611 1.00 97.06 163 MET A CA 1
ATOM 1303 C C . MET A 1 163 ? -11.453 5.564 20.756 1.00 97.06 163 MET A C 1
ATOM 1305 O O . MET A 1 163 ? -10.918 5.833 19.685 1.00 97.06 163 MET A O 1
ATOM 1309 N N . LEU A 1 164 ? -11.579 4.305 21.189 1.00 97.56 164 LEU A N 1
ATOM 1310 C CA . LEU A 1 164 ? -11.131 3.155 20.406 1.00 97.56 164 LEU A CA 1
ATOM 1311 C C . LEU A 1 164 ? -11.850 3.065 19.053 1.00 97.56 164 LEU A C 1
ATOM 1313 O O . LEU A 1 164 ? -11.197 2.814 18.043 1.00 97.56 164 LEU A O 1
ATOM 1317 N N . VAL A 1 165 ? -13.168 3.287 19.024 1.00 97.56 165 VAL A N 1
ATOM 1318 C CA . VAL A 1 165 ? -13.948 3.297 17.775 1.00 97.56 165 VAL A CA 1
ATOM 1319 C C . VAL A 1 165 ? -13.466 4.418 16.856 1.00 97.56 165 VAL A C 1
ATOM 1321 O O . VAL A 1 165 ? -13.138 4.150 15.705 1.00 97.56 165 VAL A O 1
ATOM 1324 N N . THR A 1 166 ? -13.315 5.639 17.373 1.00 97.69 166 THR A N 1
ATOM 1325 C CA . THR A 1 166 ? -12.820 6.777 16.583 1.00 97.69 166 THR A CA 1
ATOM 1326 C C . THR A 1 166 ? -11.421 6.523 16.017 1.00 97.69 166 THR A C 1
ATOM 1328 O O . THR A 1 166 ? -11.198 6.708 14.825 1.00 97.69 166 THR A O 1
ATOM 1331 N N . VAL A 1 167 ? -10.485 6.023 16.830 1.00 98.06 167 VAL A N 1
ATOM 1332 C CA . VAL A 1 167 ? -9.126 5.699 16.363 1.00 98.06 167 VAL A CA 1
ATOM 1333 C C . VAL A 1 167 ? -9.146 4.574 15.323 1.00 98.06 167 VAL A C 1
ATOM 1335 O O . VAL A 1 167 ? -8.358 4.607 14.378 1.00 98.06 167 VAL A O 1
ATOM 1338 N N . SER A 1 168 ? -10.048 3.596 15.455 1.00 98.00 168 SER A N 1
ATOM 1339 C CA . SER A 1 168 ? -10.235 2.547 14.444 1.00 98.00 168 SER A CA 1
ATOM 1340 C C . SER A 1 168 ? -10.687 3.142 13.110 1.00 98.00 168 SER A C 1
ATOM 1342 O O . SER A 1 168 ? -10.077 2.861 12.080 1.00 98.00 168 SER A O 1
ATOM 1344 N N . GLU A 1 169 ? -11.698 4.012 13.128 1.00 97.94 169 GLU A N 1
ATOM 1345 C CA . GLU A 1 169 ? -12.205 4.688 11.929 1.00 97.94 169 GLU A CA 1
ATOM 1346 C C . GLU A 1 169 ? -11.132 5.570 11.272 1.00 97.94 169 GLU A C 1
ATOM 1348 O O . GLU A 1 169 ? -10.967 5.552 10.051 1.00 97.94 169 GLU A O 1
ATOM 1353 N N . GLU A 1 170 ? -10.351 6.309 12.063 1.00 98.12 170 GLU A N 1
ATOM 1354 C CA . GLU A 1 170 ? -9.231 7.115 11.566 1.00 98.12 170 GLU A CA 1
ATOM 1355 C C . GLU A 1 170 ? -8.147 6.253 10.903 1.00 98.12 170 GLU A C 1
ATOM 1357 O O . GLU A 1 170 ? -7.622 6.608 9.839 1.00 98.12 170 GLU A O 1
ATOM 1362 N N . CYS A 1 171 ? -7.819 5.103 11.501 1.00 98.12 171 CYS A N 1
ATOM 1363 C CA . CYS A 1 171 ? -6.889 4.139 10.919 1.00 98.12 171 CYS A CA 1
ATOM 1364 C C . CYS A 1 171 ? -7.401 3.617 9.573 1.00 98.12 171 CYS A C 1
ATOM 1366 O O . CYS A 1 171 ? -6.654 3.635 8.589 1.00 98.12 171 CYS A O 1
ATOM 1368 N N . ASP A 1 172 ? -8.669 3.213 9.504 1.00 98.19 172 ASP A N 1
ATOM 1369 C CA . ASP A 1 172 ? -9.288 2.703 8.280 1.00 98.19 172 ASP A CA 1
ATOM 1370 C C . ASP A 1 172 ? -9.295 3.761 7.170 1.00 98.19 172 ASP A C 1
ATOM 1372 O O . ASP A 1 172 ? -8.895 3.490 6.033 1.00 98.19 172 ASP A O 1
ATOM 1376 N N . GLN A 1 173 ? -9.640 5.008 7.503 1.00 98.38 173 GLN A N 1
ATOM 1377 C CA . GLN A 1 173 ? -9.567 6.129 6.566 1.00 98.38 173 GLN A CA 1
ATOM 1378 C C . GLN A 1 173 ? -8.140 6.376 6.066 1.00 98.38 173 GLN A C 1
ATOM 1380 O O . GLN A 1 173 ? -7.932 6.638 4.878 1.00 98.38 173 GLN A O 1
ATOM 1385 N N . LYS A 1 174 ? -7.136 6.292 6.947 1.00 98.38 174 LYS A N 1
ATOM 1386 C CA . LYS A 1 174 ? -5.729 6.463 6.566 1.00 98.38 174 LYS A CA 1
ATOM 1387 C C . LYS A 1 174 ? -5.267 5.353 5.624 1.00 98.38 174 LYS A C 1
ATOM 1389 O O . LYS A 1 174 ? -4.596 5.643 4.634 1.00 98.38 174 LYS A O 1
ATOM 1394 N N . ILE A 1 175 ? -5.659 4.107 5.888 1.00 98.44 175 ILE A N 1
ATOM 1395 C CA . ILE A 1 175 ? -5.370 2.964 5.013 1.00 98.44 175 ILE A CA 1
ATOM 1396 C C . ILE A 1 175 ? -6.005 3.172 3.635 1.00 98.44 175 ILE A C 1
ATOM 1398 O O . ILE A 1 175 ? -5.335 2.971 2.622 1.00 98.44 175 ILE A O 1
ATOM 1402 N N . LEU A 1 176 ? -7.267 3.605 3.578 1.00 98.31 176 LEU A N 1
ATOM 1403 C CA . LEU A 1 176 ? -7.952 3.878 2.312 1.00 98.31 176 LEU A CA 1
ATOM 1404 C C . LEU A 1 176 ? -7.253 4.979 1.508 1.00 98.31 176 LEU A C 1
ATOM 1406 O O . LEU A 1 176 ? -6.983 4.780 0.324 1.00 98.31 176 LEU A O 1
ATOM 1410 N N . LYS A 1 177 ? -6.881 6.093 2.151 1.00 98.38 177 LYS A N 1
ATOM 1411 C CA . LYS A 1 177 ? -6.143 7.190 1.502 1.00 98.38 177 LYS A CA 1
ATOM 1412 C C . LYS A 1 177 ? -4.806 6.726 0.925 1.00 98.38 177 LYS A C 1
ATOM 1414 O O . LYS A 1 177 ? -4.478 7.080 -0.205 1.00 98.38 177 LYS A O 1
ATOM 1419 N N . LEU A 1 178 ? -4.051 5.922 1.679 1.00 98.38 178 LEU A N 1
ATOM 1420 C CA . LEU A 1 178 ? -2.773 5.372 1.217 1.00 98.38 178 LEU A CA 1
ATOM 1421 C C . LEU A 1 178 ? -2.957 4.434 0.021 1.00 98.38 178 LEU A C 1
ATOM 1423 O O . LEU A 1 178 ? -2.245 4.579 -0.967 1.00 98.38 178 LEU A O 1
ATOM 1427 N N . LYS A 1 179 ? -3.945 3.534 0.069 1.00 98.12 179 LYS A N 1
ATOM 1428 C CA . LYS A 1 179 ? -4.258 2.632 -1.053 1.00 98.12 179 LYS A CA 1
ATOM 1429 C C . LYS A 1 179 ? -4.658 3.391 -2.313 1.00 98.12 179 LYS A C 1
ATOM 1431 O O . LYS A 1 179 ? -4.294 2.999 -3.419 1.00 98.12 179 LYS A O 1
ATOM 1436 N N . GLU A 1 180 ? -5.429 4.464 -2.165 1.00 98.31 180 GLU A N 1
ATOM 1437 C CA . GLU A 1 180 ? -5.840 5.273 -3.307 1.00 98.31 180 GLU A CA 1
ATOM 1438 C C . GLU A 1 180 ? -4.660 6.037 -3.915 1.00 98.31 180 GLU A C 1
ATOM 1440 O O . GLU A 1 180 ? -4.536 6.091 -5.139 1.00 98.31 180 GLU A O 1
ATOM 1445 N N . GLN A 1 181 ? -3.769 6.573 -3.075 1.00 98.25 181 GLN A N 1
ATOM 1446 C CA . GLN A 1 181 ? -2.538 7.211 -3.534 1.00 98.25 181 GLN A CA 1
ATOM 1447 C C . GLN A 1 181 ? -1.631 6.218 -4.263 1.00 98.25 181 GLN A C 1
ATOM 1449 O O . GLN A 1 181 ? -1.246 6.483 -5.395 1.00 98.25 181 GLN A O 1
ATOM 1454 N N . GLU A 1 182 ? -1.375 5.049 -3.677 1.00 98.12 182 GLU A N 1
ATOM 1455 C CA . GLU A 1 182 ? -0.561 3.998 -4.296 1.00 98.12 182 GLU A CA 1
ATOM 1456 C C . GLU A 1 182 ? -1.125 3.580 -5.661 1.00 98.12 182 GLU A C 1
ATOM 1458 O O . GLU A 1 182 ? -0.390 3.447 -6.638 1.00 98.12 182 GLU A O 1
ATOM 1463 N N . LYS A 1 183 ? -2.452 3.439 -5.773 1.00 98.38 183 LYS A N 1
ATOM 1464 C CA . LYS A 1 183 ? -3.109 3.133 -7.049 1.00 98.38 183 LYS A CA 1
ATOM 1465 C C . LYS A 1 183 ? -2.879 4.224 -8.100 1.00 98.38 183 LYS A C 1
ATOM 1467 O O . LYS A 1 183 ? -2.714 3.891 -9.276 1.00 98.38 183 LYS A O 1
ATOM 1472 N N . ARG A 1 184 ? -2.901 5.503 -7.707 1.00 98.31 184 ARG A N 1
ATOM 1473 C CA . ARG A 1 184 ? -2.581 6.625 -8.606 1.00 98.31 184 ARG A CA 1
ATOM 1474 C C . ARG A 1 184 ? -1.119 6.568 -9.041 1.00 98.31 184 ARG A C 1
ATOM 1476 O O . ARG A 1 184 ? -0.868 6.542 -10.241 1.00 98.31 184 ARG A O 1
ATOM 1483 N N . ASP A 1 185 ? -0.197 6.414 -8.096 1.00 98.12 185 ASP A N 1
ATOM 1484 C CA . ASP A 1 185 ? 1.244 6.364 -8.366 1.00 98.12 185 ASP A CA 1
ATOM 1485 C C . ASP A 1 185 ? 1.608 5.203 -9.305 1.00 98.12 185 ASP A C 1
ATOM 1487 O O . ASP A 1 185 ? 2.357 5.382 -10.264 1.00 98.12 185 ASP A O 1
ATOM 1491 N N . ILE A 1 186 ? 1.023 4.016 -9.095 1.00 98.38 186 ILE A N 1
ATOM 1492 C CA . ILE A 1 186 ? 1.209 2.861 -9.986 1.00 98.38 186 ILE A CA 1
ATOM 1493 C C . ILE A 1 186 ? 0.737 3.190 -11.403 1.00 98.38 186 ILE A C 1
ATOM 1495 O O . ILE A 1 186 ? 1.429 2.870 -12.371 1.00 98.38 186 ILE A O 1
ATOM 1499 N N . LYS A 1 187 ? -0.434 3.818 -11.544 1.00 98.38 187 LYS A N 1
ATOM 1500 C CA . LYS A 1 187 ? -0.989 4.174 -12.853 1.00 98.38 187 LYS A CA 1
ATOM 1501 C C . LYS A 1 187 ? -0.102 5.191 -13.570 1.00 98.38 187 LYS A C 1
ATOM 1503 O O . LYS A 1 187 ? 0.177 5.027 -14.758 1.00 98.38 187 LYS A O 1
ATOM 1508 N N . ASP A 1 188 ? 0.369 6.206 -12.857 1.00 98.25 188 ASP A N 1
ATOM 1509 C CA . ASP A 1 188 ? 1.255 7.226 -13.414 1.00 98.25 188 ASP A CA 1
ATOM 1510 C C . ASP A 1 188 ? 2.592 6.609 -13.837 1.00 98.25 188 ASP A C 1
ATOM 1512 O O . ASP A 1 188 ? 3.052 6.823 -14.961 1.00 98.25 188 ASP A O 1
ATOM 1516 N N . GLN A 1 189 ? 3.155 5.729 -13.007 1.00 98.44 189 GLN A N 1
ATOM 1517 C CA . GLN A 1 189 ? 4.386 5.015 -13.327 1.00 98.44 189 GLN A CA 1
ATOM 1518 C C . GLN A 1 189 ? 4.229 4.080 -14.534 1.00 98.44 189 GLN A C 1
ATOM 1520 O O . GLN A 1 189 ? 5.147 3.967 -15.350 1.00 98.44 189 GLN A O 1
ATOM 1525 N N . GLN A 1 190 ? 3.081 3.414 -14.677 1.00 98.44 190 GLN A N 1
ATOM 1526 C CA . GLN A 1 190 ? 2.760 2.595 -15.849 1.00 98.44 190 GLN A CA 1
ATOM 1527 C C . GLN A 1 190 ? 2.670 3.443 -17.121 1.00 98.44 190 GLN A C 1
ATOM 1529 O O . GLN A 1 190 ? 3.222 3.054 -18.152 1.00 98.44 190 GLN A O 1
ATOM 1534 N N . ASN A 1 191 ? 2.039 4.618 -17.045 1.00 98.25 191 ASN A N 1
ATOM 1535 C CA . ASN A 1 191 ? 1.950 5.546 -18.172 1.00 98.25 191 ASN A CA 1
ATOM 1536 C C . ASN A 1 191 ? 3.338 6.025 -18.612 1.00 98.25 191 ASN A C 1
ATOM 1538 O O . ASN A 1 191 ? 3.656 5.970 -19.801 1.00 98.25 191 ASN A O 1
ATOM 1542 N N . VAL A 1 192 ? 4.183 6.435 -17.662 1.00 98.25 192 VAL A N 1
ATOM 1543 C CA . VAL A 1 192 ? 5.563 6.857 -17.946 1.00 98.25 192 VAL A CA 1
ATOM 1544 C C . VAL A 1 192 ? 6.369 5.706 -18.550 1.00 98.25 192 VAL A C 1
ATOM 1546 O O . VAL A 1 192 ? 7.021 5.898 -19.574 1.00 98.25 192 VAL A O 1
ATOM 1549 N N . ASN A 1 193 ? 6.278 4.494 -17.991 1.00 98.38 193 ASN A N 1
ATOM 1550 C CA . ASN A 1 193 ? 6.955 3.319 -18.553 1.00 98.38 193 ASN A CA 1
ATOM 1551 C C . ASN A 1 193 ? 6.532 3.042 -19.996 1.00 98.38 193 ASN A C 1
ATOM 1553 O O . ASN A 1 193 ? 7.381 2.801 -20.849 1.00 98.38 193 ASN A O 1
ATOM 1557 N N . MET A 1 194 ? 5.231 3.108 -20.282 1.00 98.44 194 MET A N 1
ATOM 1558 C CA . MET A 1 194 ? 4.716 2.913 -21.634 1.00 98.44 194 MET A CA 1
ATOM 1559 C C . MET A 1 194 ? 5.282 3.960 -22.605 1.00 98.44 194 MET A C 1
ATOM 1561 O O . MET A 1 194 ? 5.661 3.615 -23.724 1.00 98.44 194 MET A O 1
ATOM 1565 N N . ILE A 1 195 ? 5.348 5.233 -22.201 1.00 98.50 195 ILE A N 1
ATOM 1566 C CA . ILE A 1 195 ? 5.906 6.309 -23.035 1.00 98.50 195 ILE A CA 1
ATOM 1567 C C . ILE A 1 195 ? 7.395 6.062 -23.300 1.00 98.50 195 ILE A C 1
ATOM 1569 O O . ILE A 1 195 ? 7.825 6.107 -24.453 1.00 98.50 195 ILE A O 1
ATOM 1573 N N . LEU A 1 196 ? 8.166 5.733 -22.262 1.00 98.50 196 LEU A N 1
ATOM 1574 C CA . LEU A 1 196 ? 9.596 5.453 -22.399 1.00 98.50 196 LEU A CA 1
ATOM 1575 C C . LEU A 1 196 ? 9.855 4.235 -23.291 1.00 98.50 196 LEU A C 1
ATOM 1577 O O . LEU A 1 196 ? 10.730 4.286 -24.147 1.00 98.50 196 LEU A O 1
ATOM 1581 N N . GLN A 1 197 ? 9.065 3.167 -23.162 1.00 98.50 197 GLN A N 1
ATOM 1582 C CA . GLN A 1 197 ? 9.170 1.997 -24.039 1.00 98.50 197 GLN A CA 1
ATOM 1583 C C . GLN A 1 197 ? 8.906 2.353 -25.505 1.00 98.50 197 GLN A C 1
ATOM 1585 O O . GLN A 1 197 ? 9.641 1.910 -26.385 1.00 98.50 197 GLN A O 1
ATOM 1590 N N . LYS A 1 198 ? 7.901 3.193 -25.784 1.00 98.44 198 LYS A N 1
ATOM 1591 C CA . LYS A 1 198 ? 7.645 3.683 -27.148 1.00 98.44 198 LYS A CA 1
ATOM 1592 C C . LYS A 1 198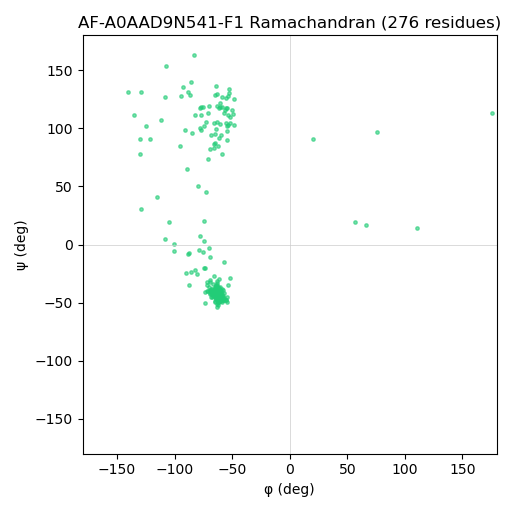 ? 8.830 4.479 -27.692 1.00 98.44 198 LYS A C 1
ATOM 1594 O O . LYS A 1 198 ? 9.204 4.289 -28.846 1.00 98.44 198 LYS A O 1
ATOM 1599 N N . GLN A 1 199 ? 9.432 5.334 -26.868 1.00 98.56 199 GLN A N 1
ATOM 1600 C CA . GLN A 1 199 ? 10.601 6.115 -27.263 1.00 98.56 199 GLN A CA 1
ATOM 1601 C C . GLN A 1 199 ? 11.819 5.225 -27.535 1.00 98.56 199 GLN A C 1
ATOM 1603 O O . GLN A 1 199 ? 12.472 5.401 -28.560 1.00 98.56 199 GLN A O 1
ATOM 1608 N N . ILE A 1 200 ? 12.085 4.237 -26.674 1.00 98.44 200 ILE A N 1
ATOM 1609 C CA . ILE A 1 200 ? 13.161 3.254 -26.871 1.00 98.44 200 ILE A CA 1
ATOM 1610 C C . ILE A 1 200 ? 12.967 2.511 -28.192 1.00 98.44 200 ILE A C 1
ATOM 1612 O O . ILE A 1 200 ? 13.902 2.423 -28.981 1.00 98.44 200 ILE A O 1
ATOM 1616 N N . ASN A 1 201 ? 11.753 2.029 -28.466 1.00 98.50 201 ASN A N 1
ATOM 1617 C CA . ASN A 1 201 ? 11.460 1.321 -29.711 1.00 98.50 201 ASN A CA 1
ATOM 1618 C C . ASN A 1 201 ? 11.659 2.221 -30.938 1.00 98.50 201 ASN A C 1
ATOM 1620 O O . ASN A 1 201 ? 12.246 1.785 -31.920 1.00 98.50 201 ASN A O 1
ATOM 1624 N N . SER A 1 202 ? 11.215 3.480 -30.872 1.00 98.56 202 SER A N 1
ATOM 1625 C CA . SER A 1 202 ? 11.420 4.458 -31.948 1.00 98.56 202 SER A CA 1
ATOM 1626 C C . SER A 1 202 ? 12.907 4.697 -32.226 1.00 98.56 202 SER A C 1
ATOM 1628 O O . SER A 1 202 ? 13.354 4.590 -33.366 1.00 98.56 202 SER A O 1
ATOM 1630 N N . MET A 1 203 ? 13.700 4.939 -31.177 1.00 98.31 203 MET A N 1
ATOM 1631 C CA . MET A 1 203 ? 15.145 5.136 -31.310 1.00 98.31 203 MET A CA 1
ATOM 1632 C C . MET A 1 203 ? 15.853 3.884 -31.828 1.00 98.31 203 MET A C 1
ATOM 1634 O O . MET A 1 203 ? 16.759 3.994 -32.648 1.00 98.31 203 MET A O 1
ATOM 1638 N N . HIS A 1 204 ? 15.427 2.699 -31.391 1.00 98.56 204 HIS A N 1
ATOM 1639 C CA . HIS A 1 204 ? 15.975 1.441 -31.883 1.00 98.56 204 HIS A CA 1
ATOM 1640 C C . HIS A 1 204 ? 15.685 1.251 -33.378 1.00 98.56 204 HIS A C 1
ATOM 1642 O O . HIS A 1 204 ? 16.578 0.845 -34.121 1.00 98.56 204 HIS A O 1
ATOM 1648 N N . LEU A 1 205 ? 14.467 1.548 -33.838 1.00 98.38 205 LEU A N 1
ATOM 1649 C CA . LEU A 1 205 ? 14.131 1.464 -35.261 1.00 98.38 205 LEU A CA 1
ATOM 1650 C C . LEU A 1 205 ? 14.972 2.438 -36.092 1.00 98.38 205 LEU A C 1
ATOM 1652 O O . LEU A 1 205 ? 15.541 2.028 -37.098 1.00 98.38 205 LEU A O 1
ATOM 1656 N N . ALA A 1 206 ? 15.123 3.683 -35.633 1.00 98.31 206 ALA A N 1
ATOM 1657 C CA . ALA A 1 206 ? 15.972 4.672 -36.297 1.00 98.31 206 ALA A CA 1
ATOM 1658 C C . ALA A 1 206 ? 17.449 4.240 -36.341 1.00 98.31 206 ALA A C 1
ATOM 1660 O O . ALA A 1 206 ? 18.132 4.462 -37.337 1.00 98.31 206 ALA A O 1
ATOM 1661 N N . GLN A 1 207 ? 17.943 3.593 -35.281 1.00 98.38 207 GLN A N 1
ATOM 1662 C CA . GLN A 1 207 ? 19.293 3.036 -35.264 1.00 98.38 207 GLN A CA 1
ATOM 1663 C C . GLN A 1 207 ? 19.461 1.937 -36.322 1.00 98.38 207 GLN A C 1
ATOM 1665 O O . GLN A 1 207 ? 20.437 1.971 -37.063 1.00 98.38 207 GLN A O 1
ATOM 1670 N N . LEU A 1 208 ? 18.512 1.000 -36.424 1.00 98.38 208 LEU A N 1
ATOM 1671 C CA . LEU A 1 208 ? 18.560 -0.068 -37.431 1.00 98.38 208 LEU A CA 1
ATOM 1672 C C . LEU A 1 208 ? 18.512 0.486 -38.859 1.00 98.38 208 LEU A C 1
ATOM 1674 O O . LEU A 1 208 ? 19.227 0.004 -39.733 1.00 98.38 208 LEU A O 1
ATOM 1678 N N . GLU A 1 209 ? 17.682 1.501 -39.096 1.00 98.50 209 GLU A N 1
ATOM 1679 C CA . GLU A 1 209 ? 17.600 2.180 -40.391 1.00 98.50 209 GLU A CA 1
ATOM 1680 C C . GLU A 1 209 ? 18.932 2.844 -40.760 1.00 98.50 209 GLU A C 1
ATOM 1682 O O . GLU A 1 209 ? 19.428 2.675 -41.875 1.00 98.50 209 GLU A O 1
ATOM 1687 N N . LEU A 1 210 ? 19.551 3.544 -39.805 1.00 98.50 210 LEU A N 1
ATOM 1688 C CA . LEU A 1 210 ? 20.843 4.186 -40.014 1.00 98.50 210 LEU A CA 1
ATOM 1689 C C . LEU A 1 210 ? 21.963 3.161 -40.241 1.00 98.50 210 LEU A C 1
ATOM 1691 O O . LEU A 1 210 ? 22.802 3.363 -41.114 1.00 98.50 210 LEU A O 1
ATOM 1695 N N . GLU A 1 211 ? 21.972 2.056 -39.493 1.00 98.38 211 GLU A N 1
ATOM 1696 C CA . GLU A 1 211 ? 22.925 0.954 -39.681 1.00 98.38 211 GLU A CA 1
ATOM 1697 C C . GLU A 1 211 ? 22.814 0.357 -41.091 1.00 98.38 211 GLU A C 1
ATOM 1699 O O . GLU A 1 211 ? 23.830 0.213 -41.772 1.00 98.38 211 GLU A O 1
ATOM 1704 N N . ALA A 1 212 ? 21.592 0.106 -41.573 1.00 98.12 212 ALA A N 1
ATOM 1705 C CA . ALA A 1 212 ? 21.359 -0.373 -42.935 1.00 98.12 212 ALA A CA 1
ATOM 1706 C C . ALA A 1 212 ? 21.818 0.643 -43.997 1.00 98.12 212 ALA A C 1
ATOM 1708 O O . ALA A 1 212 ? 22.408 0.268 -45.011 1.00 98.12 212 ALA A O 1
ATOM 1709 N N . GLN A 1 213 ? 21.590 1.941 -43.769 1.00 98.38 213 GLN A N 1
ATOM 1710 C CA . GLN A 1 213 ? 22.061 2.985 -44.678 1.00 98.38 213 GLN A CA 1
ATOM 1711 C C . GLN A 1 213 ? 23.593 3.045 -44.735 1.00 98.38 213 GLN A C 1
ATOM 1713 O O . GLN A 1 213 ? 24.163 3.171 -45.820 1.00 98.38 213 GLN A O 1
ATOM 1718 N N . VAL A 1 214 ? 24.264 2.935 -43.585 1.00 98.50 214 VAL A N 1
ATOM 1719 C CA . VAL A 1 214 ? 25.730 2.888 -43.509 1.00 98.50 214 VAL A CA 1
ATOM 1720 C C . VAL A 1 214 ? 26.270 1.679 -44.269 1.00 98.50 214 VAL A C 1
ATOM 1722 O O . VAL A 1 214 ? 27.214 1.836 -45.039 1.00 98.50 214 VAL A O 1
ATOM 1725 N N . GLU A 1 215 ? 25.661 0.503 -44.111 1.00 98.44 215 GLU A N 1
ATOM 1726 C CA . GLU A 1 215 ? 26.057 -0.708 -44.839 1.00 98.44 215 GLU A CA 1
ATOM 1727 C C . GLU A 1 215 ? 25.903 -0.539 -46.361 1.00 98.44 215 GLU A C 1
ATOM 1729 O O . GLU A 1 215 ? 26.830 -0.833 -47.119 1.00 98.44 215 GLU A O 1
ATOM 1734 N N . CYS A 1 216 ? 24.776 0.008 -46.826 1.00 98.19 216 CYS A N 1
ATOM 1735 C CA . CYS A 1 216 ? 24.558 0.302 -48.245 1.00 98.19 216 CYS A CA 1
ATOM 1736 C C . CYS A 1 216 ? 25.623 1.251 -48.811 1.00 98.19 216 CYS A C 1
ATOM 1738 O O . CYS A 1 216 ? 26.214 0.962 -49.852 1.00 98.19 216 CYS A O 1
ATOM 1740 N N . LEU A 1 217 ? 25.905 2.353 -48.110 1.00 98.31 217 LEU A N 1
ATOM 1741 C CA . LEU A 1 217 ? 26.913 3.328 -48.534 1.00 98.31 217 LEU A CA 1
ATOM 1742 C C . LEU A 1 217 ? 28.327 2.737 -48.527 1.00 98.31 217 LEU A C 1
ATOM 1744 O O . LEU A 1 217 ? 29.122 3.043 -49.411 1.00 98.31 217 LEU A O 1
ATOM 1748 N N . GLN A 1 218 ? 28.651 1.874 -47.561 1.00 98.38 218 GLN A N 1
ATOM 1749 C CA . GLN A 1 218 ? 29.929 1.160 -47.532 1.00 98.38 218 GLN A CA 1
ATOM 1750 C C . GLN A 1 218 ? 30.088 0.239 -48.746 1.00 98.38 218 GLN A C 1
ATOM 1752 O O . GLN A 1 218 ? 31.148 0.246 -49.375 1.00 98.38 218 GLN A O 1
ATOM 1757 N N . ASN A 1 219 ? 29.039 -0.503 -49.108 1.00 98.19 219 ASN A N 1
ATOM 1758 C CA . ASN A 1 219 ? 29.040 -1.379 -50.280 1.00 98.19 219 ASN A CA 1
ATOM 1759 C C . ASN A 1 219 ? 29.181 -0.589 -51.591 1.00 98.19 219 ASN A C 1
ATOM 1761 O O . ASN A 1 219 ? 29.972 -0.967 -52.456 1.00 98.19 219 ASN A O 1
ATOM 1765 N N . GLU A 1 220 ? 28.454 0.523 -51.734 1.00 98.19 220 GLU A N 1
ATOM 1766 C CA . GLU A 1 220 ? 28.543 1.402 -52.907 1.00 98.19 220 GLU A CA 1
ATOM 1767 C C . GLU A 1 220 ? 29.939 2.024 -53.036 1.00 98.19 220 GLU A C 1
ATOM 1769 O O . GLU A 1 220 ? 30.553 1.989 -54.104 1.00 98.19 220 GLU A O 1
ATOM 1774 N N . LEU A 1 221 ? 30.491 2.508 -51.923 1.00 98.25 221 LEU A N 1
ATOM 1775 C CA . LEU A 1 221 ? 31.842 3.048 -51.875 1.00 98.25 221 LEU A CA 1
ATOM 1776 C C . LEU A 1 221 ? 32.883 1.985 -52.258 1.00 98.25 221 LEU A C 1
ATOM 1778 O O . LEU A 1 221 ? 33.779 2.257 -53.057 1.00 98.25 221 LEU A O 1
ATOM 1782 N N . GLN A 1 222 ? 32.761 0.763 -51.732 1.00 98.31 222 GLN A N 1
ATOM 1783 C CA . GLN A 1 222 ? 33.639 -0.354 -52.086 1.00 98.31 222 GLN A CA 1
ATOM 1784 C C . GLN A 1 222 ? 33.542 -0.710 -53.577 1.00 98.31 222 GLN A C 1
ATOM 1786 O O . GLN A 1 222 ? 34.568 -0.985 -54.206 1.00 98.31 222 GLN A O 1
ATOM 1791 N N . HIS A 1 223 ? 32.336 -0.683 -54.148 1.00 97.94 223 HIS A N 1
ATOM 1792 C CA . HIS A 1 223 ? 32.115 -0.927 -55.570 1.00 97.94 223 HIS A CA 1
ATOM 1793 C C . HIS A 1 223 ? 32.819 0.120 -56.445 1.00 97.94 223 HIS A C 1
ATOM 1795 O O . HIS A 1 223 ? 33.583 -0.241 -57.344 1.00 97.94 223 HIS A O 1
ATOM 1801 N N . GLU A 1 224 ? 32.635 1.410 -56.149 1.00 98.00 224 GLU A N 1
ATOM 1802 C CA . GLU A 1 224 ? 33.294 2.490 -56.892 1.00 98.00 224 GLU A CA 1
ATOM 1803 C C . GLU A 1 224 ? 34.822 2.464 -56.714 1.00 98.00 224 GLU A C 1
ATOM 1805 O O . GLU A 1 224 ? 35.557 2.641 -57.688 1.00 98.00 224 GLU A O 1
ATOM 1810 N N . TYR A 1 225 ? 35.336 2.141 -55.520 1.00 98.19 225 TYR A N 1
ATOM 1811 C CA . TYR A 1 225 ? 36.777 1.928 -55.322 1.00 98.19 225 TYR A CA 1
ATOM 1812 C C . TYR A 1 225 ? 37.331 0.799 -56.199 1.00 98.19 225 TYR A C 1
ATOM 1814 O O . TYR A 1 225 ? 38.413 0.948 -56.772 1.00 98.19 225 TYR A O 1
ATOM 1822 N N . HIS A 1 226 ? 36.617 -0.326 -56.312 1.00 98.25 226 HIS A N 1
ATOM 1823 C CA . HIS A 1 226 ? 37.052 -1.444 -57.150 1.00 98.25 226 HIS A CA 1
ATOM 1824 C C . HIS A 1 226 ? 37.089 -1.052 -58.628 1.00 98.25 226 HIS A C 1
ATOM 1826 O O . HIS A 1 226 ? 38.096 -1.273 -59.295 1.00 98.25 226 HIS A O 1
ATOM 1832 N N . LYS A 1 227 ? 36.044 -0.375 -59.105 1.00 98.00 227 LYS A N 1
ATOM 1833 C CA . LYS A 1 227 ? 35.941 0.123 -60.478 1.00 98.00 227 LYS A CA 1
ATOM 1834 C C . LYS A 1 227 ? 37.062 1.103 -60.835 1.00 98.00 227 LYS A C 1
ATOM 1836 O O . LYS A 1 227 ? 37.688 0.961 -61.883 1.00 98.00 227 LYS A O 1
ATOM 1841 N N . LEU A 1 228 ? 37.367 2.059 -59.952 1.00 98.00 228 LEU A N 1
ATOM 1842 C CA . LEU A 1 228 ? 38.480 2.998 -60.150 1.00 98.00 228 LEU A CA 1
ATOM 1843 C C . LEU A 1 228 ? 39.839 2.291 -60.170 1.00 98.00 228 LEU A C 1
ATOM 1845 O O . LEU A 1 228 ? 40.737 2.679 -60.926 1.00 98.00 228 LEU A O 1
ATOM 1849 N N . ARG A 1 229 ? 40.009 1.254 -59.347 1.00 98.00 229 ARG A N 1
ATOM 1850 C CA . ARG A 1 229 ? 41.221 0.433 -59.348 1.00 98.00 229 ARG A CA 1
ATOM 1851 C C . ARG A 1 229 ? 41.377 -0.319 -60.667 1.00 98.00 229 ARG A C 1
ATOM 1853 O O . ARG A 1 229 ? 42.444 -0.230 -61.270 1.00 98.00 229 ARG A O 1
ATOM 1860 N N . ASP A 1 230 ? 40.323 -0.979 -61.131 1.00 97.81 230 ASP A N 1
ATOM 1861 C CA . ASP A 1 230 ? 40.328 -1.732 -62.387 1.00 97.81 230 ASP A CA 1
ATOM 1862 C C . ASP A 1 230 ? 40.610 -0.812 -63.582 1.00 97.81 230 ASP A C 1
ATOM 1864 O O . ASP A 1 230 ? 41.427 -1.136 -64.446 1.00 97.81 230 ASP A O 1
ATOM 1868 N N . GLU A 1 231 ? 40.012 0.384 -63.601 1.00 97.81 231 GLU A N 1
ATOM 1869 C CA . GLU A 1 231 ? 40.292 1.399 -64.618 1.00 97.81 231 GLU A CA 1
ATOM 1870 C C . GLU A 1 231 ? 41.758 1.856 -64.576 1.00 97.81 231 GLU A C 1
ATOM 1872 O O . GLU A 1 231 ? 42.417 1.979 -65.613 1.00 97.81 231 GLU A O 1
ATOM 1877 N N . THR A 1 232 ? 42.298 2.082 -63.378 1.00 97.88 232 THR A N 1
ATOM 1878 C CA . THR A 1 232 ? 43.699 2.472 -63.195 1.00 97.88 232 THR A CA 1
ATOM 1879 C C . THR A 1 232 ? 44.651 1.379 -63.682 1.00 97.88 232 THR A C 1
ATOM 1881 O O . THR A 1 232 ? 45.636 1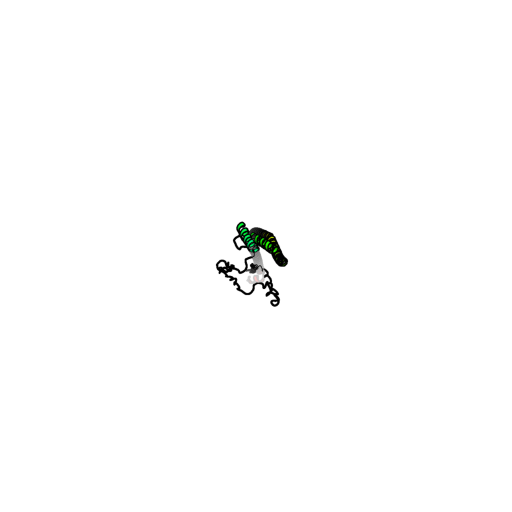.681 -64.358 1.00 97.88 232 THR A O 1
ATOM 1884 N N . ASP A 1 233 ? 44.365 0.115 -63.378 1.00 98.12 233 ASP A N 1
ATOM 1885 C CA . ASP A 1 233 ? 45.190 -1.017 -63.795 1.00 98.12 233 ASP A CA 1
ATOM 1886 C C . ASP A 1 233 ? 45.093 -1.257 -65.314 1.00 98.12 233 ASP A C 1
ATOM 1888 O O . ASP A 1 233 ? 46.118 -1.488 -65.961 1.00 98.12 233 ASP A O 1
ATOM 1892 N N . ALA A 1 234 ? 43.917 -1.064 -65.922 1.00 98.06 234 ALA A N 1
ATOM 1893 C CA . ALA A 1 234 ? 43.752 -1.070 -67.377 1.00 98.06 234 ALA A CA 1
ATOM 1894 C C . ALA A 1 234 ? 44.549 0.057 -68.061 1.00 98.06 234 ALA A C 1
ATOM 1896 O O . ALA A 1 234 ? 45.229 -0.186 -69.061 1.00 98.06 234 ALA A O 1
ATOM 1897 N N . ARG A 1 235 ? 44.527 1.280 -67.507 1.00 97.50 235 ARG A N 1
ATOM 1898 C CA . ARG A 1 235 ? 45.326 2.414 -68.008 1.00 97.50 235 ARG A CA 1
ATOM 1899 C C . ARG A 1 235 ? 46.827 2.138 -67.902 1.00 97.50 235 ARG A C 1
ATOM 1901 O O . ARG A 1 235 ? 47.550 2.387 -68.862 1.00 97.50 235 ARG A O 1
ATOM 1908 N N . LYS A 1 236 ? 47.303 1.585 -66.778 1.00 98.06 236 LYS A N 1
ATOM 1909 C CA . LYS A 1 236 ? 48.714 1.180 -66.620 1.00 98.06 236 LYS A CA 1
ATOM 1910 C C . LYS A 1 236 ? 49.113 0.129 -67.654 1.00 98.06 236 LYS A C 1
ATOM 1912 O O . LYS A 1 236 ? 50.154 0.277 -68.286 1.00 98.06 236 LYS A O 1
ATOM 1917 N N . LEU A 1 237 ? 48.285 -0.897 -67.859 1.00 97.81 237 LEU A N 1
ATOM 1918 C CA . LEU A 1 237 ? 48.542 -1.937 -68.857 1.00 97.81 237 LEU A CA 1
ATOM 1919 C C . LEU A 1 237 ? 48.597 -1.362 -70.277 1.00 97.81 237 LEU A C 1
ATOM 1921 O O . LEU A 1 237 ? 49.466 -1.742 -71.057 1.00 97.81 237 LEU A O 1
ATOM 1925 N N . LEU A 1 238 ? 47.699 -0.430 -70.611 1.00 97.56 238 LEU A N 1
ATOM 1926 C CA . LEU A 1 238 ? 47.713 0.264 -71.898 1.00 97.56 238 LEU A CA 1
ATOM 1927 C C . LEU A 1 238 ? 49.026 1.033 -72.103 1.00 97.56 238 LEU A C 1
ATOM 1929 O O . LEU A 1 238 ? 49.621 0.938 -73.172 1.00 97.56 238 LEU A O 1
ATOM 1933 N N . VAL A 1 239 ? 49.496 1.754 -71.080 1.00 97.75 239 VAL A N 1
ATOM 1934 C CA . VAL A 1 239 ? 50.775 2.482 -71.123 1.00 97.75 239 VAL A CA 1
ATOM 1935 C C . VAL A 1 239 ? 51.948 1.524 -71.332 1.00 97.75 239 VAL A C 1
ATOM 1937 O O . VAL A 1 239 ? 52.799 1.795 -72.175 1.00 97.75 239 VAL A O 1
ATOM 1940 N N . VAL A 1 240 ? 51.978 0.387 -70.627 1.00 97.50 240 VAL A N 1
ATOM 1941 C CA . VAL A 1 240 ? 53.010 -0.646 -70.824 1.00 97.50 240 VAL A CA 1
ATOM 1942 C C . VAL A 1 240 ? 52.997 -1.156 -72.266 1.00 97.50 240 VAL A C 1
ATOM 1944 O O . VAL A 1 240 ? 54.034 -1.115 -72.919 1.00 97.50 240 VAL A O 1
ATOM 1947 N N . LYS A 1 241 ? 51.830 -1.532 -72.804 1.00 97.19 241 LYS A N 1
ATOM 1948 C CA . LYS A 1 241 ? 51.699 -1.997 -74.197 1.00 97.19 241 LYS A CA 1
ATOM 1949 C C . LYS A 1 241 ? 52.111 -0.943 -75.225 1.00 97.19 241 LYS A C 1
ATOM 1951 O O . LYS A 1 241 ? 52.711 -1.279 -76.241 1.00 97.19 241 LYS A O 1
ATOM 1956 N N . LEU A 1 242 ? 51.782 0.327 -74.984 1.00 97.00 242 LEU A N 1
ATOM 1957 C CA . LEU A 1 242 ? 52.176 1.432 -75.861 1.00 97.00 242 LEU A CA 1
ATOM 1958 C C . LEU A 1 242 ? 53.697 1.615 -75.848 1.00 97.00 242 LEU A C 1
ATOM 1960 O O . LEU A 1 242 ? 54.298 1.773 -76.909 1.00 97.00 242 LEU A O 1
ATOM 1964 N N . ASN A 1 243 ? 54.318 1.526 -74.671 1.00 96.19 243 ASN A N 1
ATOM 1965 C CA . ASN A 1 243 ? 55.770 1.573 -74.534 1.00 96.19 243 ASN A CA 1
ATOM 1966 C C . ASN A 1 243 ? 56.440 0.375 -75.224 1.00 96.19 243 ASN A C 1
ATOM 1968 O O . ASN A 1 243 ? 57.386 0.579 -75.974 1.00 96.19 243 ASN A O 1
ATOM 1972 N N . GLU A 1 244 ? 55.936 -0.849 -75.033 1.00 96.94 244 GLU A N 1
ATOM 1973 C CA . GLU A 1 244 ? 56.421 -2.058 -75.719 1.00 96.94 244 GLU A CA 1
ATOM 1974 C C . GLU A 1 244 ? 56.338 -1.917 -77.242 1.00 96.94 244 GLU A C 1
ATOM 1976 O O . GLU A 1 244 ? 57.309 -2.191 -77.944 1.00 96.94 244 GLU A O 1
ATOM 1981 N N . TYR A 1 245 ? 55.203 -1.433 -77.756 1.00 96.44 245 TYR A N 1
ATOM 1982 C CA . TYR A 1 245 ? 55.025 -1.167 -79.181 1.00 96.44 245 TYR A CA 1
ATOM 1983 C C . TYR A 1 245 ? 56.017 -0.116 -79.693 1.00 96.44 245 TYR A C 1
ATOM 1985 O O . TYR A 1 245 ? 56.607 -0.291 -80.758 1.00 96.44 245 TYR A O 1
ATOM 1993 N N . HIS A 1 246 ? 56.235 0.960 -78.931 1.00 96.25 246 HIS A N 1
ATOM 1994 C CA . HIS A 1 246 ? 57.197 1.998 -79.289 1.00 96.25 246 HIS A CA 1
ATOM 1995 C C . HIS A 1 246 ? 58.636 1.462 -79.317 1.00 96.25 246 HIS A C 1
ATOM 1997 O O . HIS A 1 246 ? 59.362 1.749 -80.265 1.00 96.25 246 HIS A O 1
ATOM 2003 N N . MET A 1 247 ? 59.029 0.641 -78.336 1.00 95.31 247 MET A N 1
ATOM 2004 C CA . MET A 1 247 ? 60.343 -0.014 -78.323 1.00 95.31 247 MET A CA 1
ATOM 2005 C C . MET A 1 247 ? 60.499 -0.962 -79.514 1.00 95.31 247 MET A C 1
ATOM 2007 O O . MET A 1 247 ? 61.473 -0.849 -80.246 1.00 95.31 247 MET A O 1
ATOM 2011 N N . ALA A 1 248 ? 59.505 -1.811 -79.790 1.00 95.00 248 ALA A N 1
ATOM 2012 C CA . ALA A 1 248 ? 59.533 -2.716 -80.938 1.00 95.00 248 ALA A CA 1
ATOM 2013 C C . ALA A 1 248 ? 59.619 -1.966 -82.280 1.00 95.00 248 ALA A C 1
ATOM 2015 O O . ALA A 1 248 ? 60.288 -2.418 -83.208 1.00 95.00 248 ALA A O 1
ATOM 2016 N N . GLN A 1 249 ? 58.961 -0.808 -82.394 1.00 93.81 249 GLN A N 1
ATOM 2017 C CA . GLN A 1 249 ? 59.057 0.048 -83.574 1.00 93.81 249 GLN A CA 1
ATOM 2018 C C . GLN A 1 249 ? 60.457 0.656 -83.723 1.00 93.81 249 GLN A C 1
ATOM 2020 O O . GLN A 1 249 ? 60.980 0.686 -84.837 1.00 93.81 249 GLN A O 1
ATOM 2025 N N . ILE A 1 250 ? 61.061 1.125 -82.626 1.00 93.94 250 ILE A N 1
ATOM 2026 C CA . ILE A 1 250 ? 62.445 1.616 -82.614 1.00 93.94 250 ILE A CA 1
ATOM 2027 C C . ILE A 1 250 ? 63.400 0.486 -83.001 1.00 93.94 250 ILE A C 1
ATOM 2029 O O . ILE A 1 250 ? 64.206 0.676 -83.905 1.00 93.94 250 ILE A O 1
ATOM 2033 N N . ASP A 1 251 ? 63.276 -0.695 -82.397 1.00 93.31 251 ASP A N 1
ATOM 2034 C CA . ASP A 1 251 ? 64.117 -1.855 -82.701 1.00 93.31 251 ASP A CA 1
ATOM 2035 C C . ASP A 1 251 ? 63.998 -2.259 -84.177 1.00 93.31 251 ASP A C 1
ATOM 2037 O O . ASP A 1 251 ? 65.006 -2.492 -84.841 1.00 93.31 251 ASP A O 1
ATOM 2041 N N . ALA A 1 252 ? 62.781 -2.267 -84.733 1.00 91.56 252 ALA A N 1
ATOM 2042 C CA . ALA A 1 252 ? 62.554 -2.528 -86.153 1.00 91.56 252 ALA A CA 1
ATOM 2043 C C . ALA A 1 252 ? 63.169 -1.446 -87.057 1.00 91.56 252 ALA A C 1
ATOM 2045 O O . ALA A 1 252 ? 63.719 -1.767 -88.111 1.00 91.56 252 ALA A O 1
ATOM 2046 N N . GLN A 1 253 ? 63.106 -0.170 -86.661 1.00 90.50 253 GLN A N 1
ATOM 2047 C CA . GLN A 1 253 ? 63.763 0.924 -87.383 1.00 90.50 253 GLN A CA 1
ATOM 2048 C C . GLN A 1 253 ? 65.288 0.806 -87.329 1.00 90.50 253 GLN A C 1
ATOM 2050 O O . GLN A 1 253 ? 65.938 0.970 -88.359 1.00 90.50 253 GLN A O 1
ATOM 2055 N N . VAL A 1 254 ? 65.856 0.495 -86.162 1.00 90.81 254 VAL A N 1
ATOM 2056 C CA . VAL A 1 254 ? 67.298 0.282 -85.980 1.00 90.81 254 VAL A CA 1
ATOM 2057 C C . VAL A 1 254 ? 67.763 -0.918 -86.799 1.00 90.81 254 VAL A C 1
ATOM 2059 O O . VAL A 1 254 ? 68.746 -0.793 -87.520 1.00 90.81 254 VAL A O 1
ATOM 2062 N N . ALA A 1 255 ? 67.034 -2.036 -86.770 1.00 88.94 255 ALA A N 1
ATOM 2063 C CA . ALA A 1 255 ? 67.337 -3.216 -87.578 1.00 88.94 255 ALA A CA 1
ATOM 2064 C C . ALA A 1 255 ? 67.242 -2.929 -89.088 1.00 88.94 255 ALA A C 1
ATOM 2066 O O . ALA A 1 255 ? 68.087 -3.368 -89.865 1.00 88.94 255 ALA A O 1
ATOM 2067 N N . ALA A 1 256 ? 66.244 -2.154 -89.523 1.00 85.56 256 ALA A N 1
ATOM 2068 C CA . ALA A 1 256 ? 66.140 -1.723 -90.916 1.00 85.56 256 ALA A CA 1
ATOM 2069 C C . ALA A 1 256 ? 67.308 -0.805 -91.324 1.00 85.56 256 ALA A C 1
ATOM 2071 O O . ALA A 1 256 ? 67.825 -0.928 -92.434 1.00 85.56 256 ALA A O 1
ATOM 2072 N N . GLN A 1 257 ? 67.747 0.092 -90.435 1.00 83.69 257 GLN A N 1
ATOM 2073 C CA . GLN A 1 257 ? 68.907 0.960 -90.661 1.00 83.69 257 GLN A CA 1
ATOM 2074 C C . GLN A 1 257 ? 70.228 0.182 -90.670 1.00 83.69 257 GLN A C 1
ATOM 2076 O O . GLN A 1 257 ? 71.070 0.444 -91.527 1.00 83.69 257 GLN A O 1
ATOM 2081 N N . SER A 1 258 ? 70.423 -0.775 -89.757 1.00 81.88 258 SER A N 1
ATOM 2082 C CA . SER A 1 258 ? 71.626 -1.611 -89.721 1.00 81.88 258 SER A CA 1
ATOM 2083 C C . SER A 1 258 ? 71.715 -2.496 -90.960 1.00 81.88 258 SER A C 1
ATOM 2085 O O . SER A 1 258 ? 72.764 -2.539 -91.587 1.00 81.88 258 SER A O 1
ATOM 2087 N N . TYR A 1 259 ? 70.602 -3.099 -91.384 1.00 79.31 259 TYR A N 1
ATOM 2088 C CA . TYR A 1 259 ? 70.529 -3.868 -92.626 1.00 79.31 259 TYR A CA 1
ATOM 2089 C C . TYR A 1 259 ? 70.816 -3.004 -93.866 1.00 79.31 259 TYR A C 1
ATOM 2091 O O . TYR A 1 259 ? 71.556 -3.414 -94.758 1.00 79.31 259 TYR A O 1
ATOM 2099 N N . ALA A 1 260 ? 70.286 -1.776 -93.924 1.00 75.12 260 ALA A N 1
ATOM 2100 C CA . ALA A 1 260 ? 70.609 -0.839 -95.002 1.00 75.12 260 ALA A CA 1
ATOM 2101 C C . ALA A 1 260 ? 72.109 -0.481 -95.034 1.00 75.12 260 ALA A C 1
ATOM 2103 O O . ALA A 1 260 ? 72.689 -0.388 -96.114 1.00 75.12 260 ALA A O 1
ATOM 2104 N N . ARG A 1 261 ? 72.739 -0.331 -93.862 1.00 74.12 261 ARG A N 1
ATOM 2105 C CA . ARG A 1 261 ? 74.172 -0.040 -93.722 1.00 74.12 261 ARG A CA 1
ATOM 2106 C C . ARG A 1 261 ? 75.058 -1.234 -94.083 1.00 74.12 261 ARG A C 1
ATOM 2108 O O . ARG A 1 261 ? 76.054 -1.045 -94.768 1.00 74.12 261 ARG A O 1
ATOM 2115 N N . GLU A 1 262 ? 74.676 -2.449 -93.697 1.00 71.12 262 GLU A N 1
ATOM 2116 C CA . GLU A 1 262 ? 75.371 -3.683 -94.089 1.00 71.12 262 GLU A CA 1
ATOM 2117 C C . GLU A 1 262 ? 75.346 -3.877 -95.611 1.00 71.12 262 GLU A C 1
ATOM 2119 O O . GLU A 1 262 ? 76.383 -4.175 -96.190 1.00 71.12 262 GLU A O 1
ATOM 2124 N N . ILE A 1 263 ? 74.222 -3.601 -96.289 1.00 65.94 263 ILE A N 1
ATOM 2125 C CA . ILE A 1 263 ? 74.150 -3.620 -97.764 1.00 65.94 263 ILE A CA 1
ATOM 2126 C C . ILE A 1 263 ? 75.076 -2.568 -98.400 1.00 65.94 263 ILE A C 1
ATOM 2128 O O . ILE A 1 263 ? 75.630 -2.801 -99.478 1.00 65.94 263 ILE A O 1
ATOM 2132 N N . GLU A 1 264 ? 75.221 -1.390 -97.790 1.00 61.25 264 GLU A N 1
ATOM 2133 C CA . GLU A 1 264 ? 76.169 -0.370 -98.256 1.00 61.25 264 GLU A CA 1
ATOM 2134 C C . GLU A 1 264 ? 77.630 -0.789 -98.025 1.00 61.25 264 GLU A C 1
ATOM 2136 O O . GLU A 1 264 ? 78.463 -0.583 -98.909 1.00 61.25 264 GLU A O 1
ATOM 2141 N N . GLU A 1 265 ? 77.944 -1.429 -96.895 1.00 59.69 265 GLU A N 1
ATOM 2142 C CA . GLU A 1 265 ? 79.285 -1.935 -96.571 1.00 59.69 265 GLU A CA 1
ATOM 2143 C C . GLU A 1 265 ? 79.674 -3.154 -97.434 1.00 59.69 265 GLU A C 1
ATOM 2145 O O . GLU A 1 265 ? 80.788 -3.186 -97.956 1.00 59.69 265 GLU A O 1
ATOM 2150 N N . GLU A 1 266 ? 78.753 -4.086 -97.714 1.00 57.50 266 GLU A N 1
ATOM 2151 C CA . GLU A 1 266 ? 78.959 -5.215 -98.646 1.00 57.50 266 GLU A CA 1
ATOM 2152 C C . GLU A 1 266 ? 79.203 -4.740 -100.089 1.00 57.50 266 GLU A C 1
ATOM 2154 O O . GLU A 1 266 ? 79.989 -5.335 -100.828 1.00 57.50 266 GLU A O 1
ATOM 2159 N N . LYS A 1 267 ? 78.574 -3.627 -100.498 1.00 54.22 267 LYS A N 1
ATOM 2160 C CA . LYS A 1 267 ? 78.851 -2.959 -101.784 1.00 54.22 267 LYS A CA 1
ATOM 2161 C C . LYS A 1 267 ? 80.170 -2.181 -101.787 1.00 54.22 267 LYS A C 1
ATOM 2163 O O . LYS A 1 267 ? 80.683 -1.886 -102.867 1.00 54.22 267 LYS A O 1
ATOM 2168 N N . SER A 1 268 ? 80.702 -1.832 -100.616 1.00 52.25 268 SER A N 1
ATOM 2169 C CA . SER A 1 268 ? 81.920 -1.033 -100.459 1.00 52.25 268 SER A CA 1
ATOM 2170 C C . SER A 1 268 ? 83.173 -1.864 -100.133 1.00 52.25 268 SER A C 1
ATOM 2172 O O . SER A 1 268 ? 84.263 -1.287 -100.117 1.00 52.25 268 SER A O 1
ATOM 2174 N N . ASP A 1 269 ? 83.062 -3.182 -99.907 1.00 53.38 269 ASP A N 1
ATOM 2175 C CA . ASP A 1 269 ? 84.206 -4.076 -99.675 1.00 53.38 269 ASP A CA 1
ATOM 2176 C C . ASP A 1 269 ? 84.946 -4.417 -100.997 1.00 53.38 269 ASP A C 1
ATOM 2178 O O . ASP A 1 269 ? 84.429 -5.147 -101.855 1.00 53.38 269 ASP A O 1
ATOM 2182 N N . PRO A 1 270 ? 86.192 -3.938 -101.192 1.00 59.19 270 PRO A N 1
ATOM 2183 C CA . PRO A 1 270 ? 86.957 -4.164 -102.417 1.00 59.19 270 PRO A CA 1
ATOM 2184 C C . PRO A 1 270 ? 87.416 -5.621 -102.623 1.00 59.19 270 PRO A C 1
ATOM 2186 O O . PRO A 1 270 ? 87.907 -5.944 -103.711 1.00 59.19 270 PRO A O 1
ATOM 2189 N N . VAL A 1 271 ? 87.300 -6.508 -101.625 1.00 56.72 271 VAL A N 1
ATOM 2190 C CA . VAL A 1 271 ? 87.742 -7.913 -101.727 1.00 56.72 271 VAL A CA 1
ATOM 2191 C C . VAL A 1 271 ? 86.647 -8.817 -102.312 1.00 56.72 271 VAL A C 1
ATOM 2193 O O . VAL A 1 271 ? 86.958 -9.687 -103.130 1.00 56.72 271 VAL A O 1
ATOM 2196 N N . ILE A 1 272 ? 85.368 -8.562 -102.015 1.00 55.94 272 ILE A N 1
ATOM 2197 C CA . ILE A 1 272 ? 84.222 -9.297 -102.595 1.00 55.94 272 ILE A CA 1
ATOM 2198 C C . ILE A 1 272 ? 84.022 -8.927 -104.077 1.00 55.94 272 ILE A C 1
ATOM 2200 O O . ILE A 1 272 ? 83.760 -9.794 -104.921 1.00 55.94 272 ILE A O 1
ATOM 2204 N N . LEU A 1 273 ? 84.279 -7.666 -104.445 1.00 54.50 273 LEU A N 1
ATOM 2205 C CA . LEU A 1 273 ? 84.265 -7.205 -105.840 1.00 54.50 273 LEU A CA 1
ATOM 2206 C C . LEU A 1 273 ? 85.306 -7.922 -106.723 1.00 54.50 273 LEU A C 1
ATOM 2208 O O . LEU A 1 273 ? 85.064 -8.121 -107.911 1.00 54.50 273 LEU A O 1
ATOM 2212 N N . LYS A 1 274 ? 86.438 -8.370 -106.156 1.00 57.53 274 LYS A N 1
ATOM 2213 C CA . LYS A 1 274 ? 87.490 -9.091 -106.900 1.00 57.53 274 LYS A CA 1
ATOM 2214 C C . LYS A 1 274 ? 87.210 -10.578 -107.123 1.00 57.53 274 LYS A C 1
ATOM 2216 O O . LYS A 1 274 ? 87.729 -11.136 -108.081 1.00 57.53 274 LYS A O 1
ATOM 2221 N N . LEU A 1 275 ? 86.405 -11.227 -106.281 1.00 57.41 275 LEU A N 1
ATOM 2222 C CA . LEU A 1 275 ? 85.987 -12.626 -106.486 1.00 57.41 275 LEU A CA 1
ATOM 2223 C C . LEU A 1 275 ? 84.809 -12.753 -107.466 1.00 57.41 275 LEU A C 1
ATOM 2225 O O . LEU A 1 275 ? 84.629 -13.801 -108.080 1.00 57.41 275 LEU A O 1
ATOM 2229 N N . SER A 1 276 ? 84.049 -11.671 -107.642 1.00 58.41 276 SER A N 1
ATOM 2230 C CA . SER A 1 276 ? 82.877 -11.590 -108.526 1.00 58.41 276 SER A CA 1
ATOM 2231 C C . SER A 1 276 ? 83.222 -11.205 -109.974 1.00 58.41 276 SER A C 1
ATOM 2233 O O . SER A 1 276 ? 82.354 -11.238 -110.843 1.00 58.41 276 SER A O 1
ATOM 2235 N N . LEU A 1 277 ? 84.480 -10.839 -110.239 1.00 52.81 277 LEU A N 1
ATOM 2236 C CA . LEU A 1 277 ? 85.004 -10.464 -111.553 1.00 52.81 277 LEU A CA 1
ATOM 2237 C C . LEU A 1 277 ? 86.157 -11.399 -111.924 1.00 52.81 277 LEU A C 1
ATOM 2239 O O . LEU A 1 277 ? 87.320 -11.154 -111.602 1.00 52.81 277 LEU A O 1
ATOM 2243 N N . LYS A 1 278 ? 85.794 -12.485 -112.598 1.00 42.41 278 LYS A N 1
ATOM 2244 C CA . LYS A 1 278 ? 86.687 -13.261 -113.452 1.00 42.41 278 LYS A CA 1
ATOM 2245 C C . LYS A 1 278 ? 86.492 -12.803 -114.891 1.00 42.41 278 LYS A C 1
ATOM 2247 O O . LYS A 1 278 ? 85.326 -12.509 -115.236 1.00 42.41 278 LYS A O 1
#

Organism: NCBI:txid53620

InterPro domains:
  IPR032755 Translin-associated factor X-interacting protein 1, N-terminal [PF15739] (93-202)

Sequence (278 aa):
MSQFGMKKLRPVSCPASSVRTRASTYGYSKPGHLKPYLDSSAGLDKWPANIGVHGIPALTLGMTSDHQLTVVDEETTGKVHPFPKPRFLDNLESFLKKELRVLGVSEMHPSELRLQVFREAFELLIHDFKTYQSILSAIKCEYEMMISHQREEIRQLYPLKQMLVTVSEECDQKILKLKEQEKRDIKDQQNVNMILQKQINSMHLAQLELEAQVECLQNELQHEYHKLRDETDARKLLVVKLNEYHMAQIDAQVAAQSYAREIEEEKSDPVILKLSLK

Foldseek 3Di:
DDDPDDPPDDPPDDPPPPPPPPPPPPPPPDPPPPPPPCPVVPDPVPPPPPPPDDDDDPQDFDQDPVRDTDRDDPPPDPDDDPDDDPVLVVVLVVQLVVQCVVVVPPDPDDDPSNVVSVLVSLVSVLVVCVVCNVVSVVVSVVVVVVVVVVVVVVVVVVVVVVVVVVVVVVVVVVVVVVVVVVVVVVVVVVVVVVVVVVVVVVVVVVVVVVVVVVVVVVVVVVVVVVVVVVVVVVVVVVVVVVVVVVVVVVVVVVVVVVVVVVVVVCVVDPVNVVVVPD